Protein AF-A0A225E2F7-F1 (afdb_monomer)

Structure (mmCIF, N/CA/C/O backbone):
data_AF-A0A225E2F7-F1
#
_entry.id   AF-A0A225E2F7-F1
#
loop_
_atom_site.group_PDB
_atom_site.id
_atom_site.type_symbol
_atom_site.label_atom_id
_atom_site.label_alt_id
_atom_site.label_comp_id
_atom_site.label_asym_id
_atom_site.label_entity_id
_atom_site.label_seq_id
_atom_site.pdbx_PDB_ins_code
_atom_site.Cartn_x
_atom_site.Cartn_y
_atom_site.Cartn_z
_atom_site.occupancy
_atom_site.B_iso_or_equiv
_atom_site.auth_seq_id
_atom_site.auth_comp_id
_atom_site.auth_asym_id
_atom_site.auth_atom_id
_atom_site.pdbx_PDB_model_num
ATOM 1 N N . MET A 1 1 ? -9.577 4.297 65.042 1.00 49.50 1 MET A N 1
ATOM 2 C CA . MET A 1 1 ? -9.060 3.194 64.207 1.00 49.50 1 MET A CA 1
ATOM 3 C C . MET A 1 1 ? -9.561 3.429 62.799 1.00 49.50 1 MET A C 1
ATOM 5 O O . MET A 1 1 ? -10.765 3.450 62.594 1.00 49.50 1 MET A O 1
ATOM 9 N N . GLN A 1 2 ? -8.646 3.754 61.889 1.00 43.56 2 GLN A N 1
ATOM 10 C CA . GLN A 1 2 ? -8.927 3.988 60.473 1.00 43.56 2 GLN A CA 1
ATOM 11 C C . GLN A 1 2 ? -9.157 2.641 59.789 1.00 43.56 2 GLN A C 1
ATOM 13 O O . GLN A 1 2 ? -8.328 1.744 59.918 1.00 43.56 2 GLN A O 1
ATOM 18 N N . VAL A 1 3 ? -10.268 2.515 59.069 1.00 54.28 3 VAL A N 1
ATOM 19 C CA . VAL A 1 3 ? -10.508 1.422 58.125 1.00 54.28 3 VAL A CA 1
ATOM 20 C C . VAL A 1 3 ? -10.683 2.086 56.767 1.00 54.28 3 VAL A C 1
ATOM 22 O O . VAL A 1 3 ? -11.631 2.840 56.557 1.00 54.28 3 VAL A O 1
ATOM 25 N N . ALA A 1 4 ? -9.691 1.896 55.902 1.00 50.88 4 ALA A N 1
ATOM 26 C CA . ALA A 1 4 ? -9.681 2.398 54.536 1.00 50.88 4 ALA A CA 1
ATOM 27 C C . ALA A 1 4 ? -10.698 1.627 53.664 1.00 50.88 4 ALA A C 1
ATOM 29 O O . ALA A 1 4 ? -10.903 0.433 53.902 1.00 50.88 4 ALA A O 1
ATOM 30 N N . PRO A 1 5 ? -11.331 2.276 52.669 1.00 63.25 5 PRO A N 1
ATOM 31 C CA . PRO A 1 5 ? -12.242 1.616 51.737 1.00 63.25 5 PRO A CA 1
ATOM 32 C C . PRO A 1 5 ? -11.497 0.761 50.689 1.00 63.25 5 PRO A C 1
ATOM 34 O O . PRO A 1 5 ? -10.324 1.022 50.404 1.00 63.25 5 PRO A O 1
ATOM 37 N N . PRO A 1 6 ? -12.167 -0.260 50.115 1.00 58.59 6 PRO A N 1
ATOM 38 C CA . PRO A 1 6 ? -11.593 -1.147 49.113 1.00 58.59 6 PRO A CA 1
ATOM 39 C C . PRO A 1 6 ? -11.452 -0.437 47.765 1.00 58.59 6 PRO A C 1
ATOM 41 O O . PRO A 1 6 ? -12.252 0.426 47.407 1.00 58.59 6 PRO A O 1
ATOM 44 N N . GLY A 1 7 ? -10.397 -0.811 47.044 1.00 60.38 7 GLY A N 1
ATOM 45 C CA . GLY A 1 7 ? -10.055 -0.255 45.748 1.00 60.38 7 GLY A CA 1
ATOM 46 C C . GLY A 1 7 ? -11.101 -0.550 44.684 1.00 60.38 7 GLY A C 1
ATOM 47 O O . GLY A 1 7 ? -11.550 -1.682 44.531 1.00 60.38 7 GLY A O 1
ATOM 48 N N . GLU A 1 8 ? -11.407 0.473 43.901 1.00 44.62 8 GLU A N 1
ATOM 49 C CA . GLU A 1 8 ? -11.998 0.321 42.586 1.00 44.62 8 GLU A CA 1
ATOM 50 C C . GLU A 1 8 ? -11.585 1.508 41.714 1.00 44.62 8 GLU A C 1
ATOM 52 O O . GLU A 1 8 ? -11.432 2.630 42.195 1.00 44.62 8 GLU A O 1
ATOM 57 N N . LEU A 1 9 ? -11.429 1.210 40.427 1.00 46.38 9 LEU A N 1
ATOM 58 C CA . LEU A 1 9 ? -11.194 2.121 39.313 1.00 46.38 9 LEU A CA 1
ATOM 59 C C . LEU A 1 9 ? -9.789 2.731 39.187 1.00 46.38 9 LEU A C 1
ATOM 61 O O . LEU A 1 9 ? -9.509 3.877 39.529 1.00 46.38 9 LEU A O 1
ATOM 65 N N . LEU A 1 10 ? -8.919 1.953 38.539 1.00 45.94 10 LEU A N 1
ATOM 66 C CA . LEU A 1 10 ? -7.911 2.515 37.648 1.00 45.94 10 LEU A CA 1
ATOM 67 C C . LEU A 1 10 ? -8.646 3.299 36.555 1.00 45.94 10 LEU A C 1
ATOM 69 O O . LEU A 1 10 ? -9.180 2.723 35.609 1.00 45.94 10 LEU A O 1
ATOM 73 N N . ASP A 1 11 ? -8.683 4.615 36.724 1.00 40.84 11 ASP A N 1
ATOM 74 C CA . ASP A 1 11 ? -8.910 5.580 35.661 1.00 40.84 11 ASP A CA 1
ATOM 75 C C . ASP A 1 11 ? -7.793 5.382 34.624 1.00 40.84 11 ASP A C 1
ATOM 77 O O . ASP A 1 11 ? -6.700 5.939 34.720 1.00 40.84 11 ASP A O 1
ATOM 81 N N . THR A 1 12 ? -8.022 4.508 33.642 1.00 47.97 12 THR A N 1
ATOM 82 C CA . THR A 1 12 ? -7.282 4.544 32.381 1.00 47.97 12 THR A CA 1
ATOM 83 C C . THR A 1 12 ? -7.773 5.762 31.612 1.00 47.97 12 THR A C 1
ATOM 85 O O . THR A 1 12 ? -8.481 5.635 30.609 1.00 47.97 12 THR A O 1
ATOM 88 N N . GLY A 1 13 ? -7.409 6.941 32.122 1.00 38.94 13 GLY A N 1
ATOM 89 C CA . GLY A 1 13 ? -7.358 8.198 31.401 1.00 38.94 13 GLY A CA 1
ATOM 90 C C . GLY A 1 13 ? -6.428 8.003 30.217 1.00 38.94 13 GLY A C 1
ATOM 91 O O . GLY A 1 13 ? -5.222 8.220 30.275 1.00 38.94 13 GLY A O 1
ATOM 92 N N . SER A 1 14 ? -7.016 7.461 29.158 1.00 44.81 14 SER A N 1
ATOM 93 C CA . SER A 1 14 ? -6.444 7.336 27.839 1.00 44.81 14 SER A CA 1
ATOM 94 C C . SER A 1 14 ? -6.180 8.771 27.381 1.00 44.81 14 SER A C 1
ATOM 96 O O . SER A 1 14 ? -7.092 9.515 27.023 1.00 44.81 14 SER A O 1
ATOM 98 N N . ASP A 1 15 ? -4.929 9.194 27.530 1.00 42.66 15 ASP A N 1
ATOM 99 C CA . ASP A 1 15 ? -4.433 10.526 27.206 1.00 42.66 15 ASP A CA 1
ATOM 100 C C . ASP A 1 15 ? -4.328 10.659 25.673 1.00 42.66 15 ASP A C 1
ATOM 102 O O . ASP A 1 15 ? -3.256 10.618 25.073 1.00 42.66 15 ASP A O 1
ATOM 106 N N . TRP A 1 16 ? -5.484 10.749 25.003 1.00 51.34 16 TRP A N 1
ATOM 107 C CA . TRP A 1 16 ? -5.585 11.043 23.563 1.00 51.34 16 TRP A CA 1
ATOM 108 C C . TRP A 1 16 ? -5.409 12.545 23.270 1.00 51.34 16 TRP A C 1
ATOM 110 O O . TRP A 1 16 ? -5.514 12.977 22.123 1.00 51.34 16 TRP A O 1
ATOM 120 N N . SER A 1 17 ? -5.112 13.354 24.291 1.00 42.62 17 SER A N 1
ATOM 121 C CA . SER A 1 17 ? -5.051 14.817 24.205 1.00 42.62 17 SER A CA 1
ATOM 122 C C . SER A 1 17 ? -3.725 15.355 23.659 1.00 42.62 17 SER A C 1
ATOM 124 O O . SER A 1 17 ? -3.613 16.551 23.405 1.00 42.62 17 SER A O 1
ATOM 126 N N . ASN A 1 18 ? -2.737 14.499 23.378 1.00 42.44 18 ASN A N 1
ATOM 127 C CA . ASN A 1 18 ? -1.474 14.907 22.748 1.00 42.44 18 ASN A CA 1
ATOM 128 C C . ASN A 1 18 ? -1.511 14.821 21.200 1.00 42.44 18 ASN A C 1
ATOM 130 O O . ASN A 1 18 ? -0.544 14.425 20.536 1.00 42.44 18 ASN A O 1
ATOM 134 N N . ALA A 1 19 ? -2.672 15.121 20.607 1.00 46.84 19 ALA A N 1
ATOM 135 C CA . ALA A 1 19 ? -2.924 15.024 19.167 1.00 46.84 19 ALA A CA 1
ATOM 136 C C . ALA A 1 19 ? -2.548 16.295 18.377 1.00 46.84 19 ALA A C 1
ATOM 138 O O . ALA A 1 19 ? -2.429 16.238 17.155 1.00 46.84 19 ALA A O 1
ATOM 139 N N . THR A 1 20 ? -2.318 17.434 19.037 1.00 46.09 20 THR A N 1
ATOM 140 C CA . THR A 1 20 ? -2.203 18.734 18.348 1.00 46.09 20 THR A CA 1
ATOM 141 C C . THR A 1 20 ? -0.789 19.306 18.188 1.00 46.09 20 THR A C 1
ATOM 143 O O . THR A 1 20 ? -0.650 20.295 17.477 1.00 46.09 20 THR A O 1
ATOM 146 N N . ASP A 1 21 ? 0.269 18.679 18.722 1.00 38.34 21 ASP A N 1
ATOM 147 C CA . ASP A 1 21 ? 1.656 19.197 18.606 1.00 38.34 21 ASP A CA 1
ATOM 148 C C . ASP A 1 21 ? 2.560 18.423 17.613 1.00 38.34 21 ASP A C 1
ATOM 150 O O . ASP A 1 21 ? 3.778 18.553 17.608 1.00 38.34 21 ASP A O 1
ATOM 154 N N . ARG A 1 22 ? 1.997 17.599 16.718 1.00 45.78 22 ARG A N 1
ATOM 155 C CA . ARG A 1 22 ? 2.781 16.748 15.786 1.00 45.78 22 ARG A CA 1
ATOM 156 C C . ARG A 1 22 ? 2.993 17.341 14.378 1.00 45.78 22 ARG A C 1
ATOM 158 O O . ARG A 1 22 ? 3.392 16.650 13.443 1.00 45.78 22 ARG A O 1
ATOM 165 N N . GLY A 1 23 ? 2.786 18.649 14.212 1.00 41.22 23 GLY A N 1
ATOM 166 C CA . GLY A 1 23 ? 2.726 19.366 12.925 1.00 41.22 23 GLY A CA 1
ATOM 167 C C . GLY A 1 23 ? 3.988 19.418 12.041 1.00 41.22 23 GLY A C 1
ATOM 168 O O . GLY A 1 23 ? 3.998 20.192 11.087 1.00 41.22 23 GLY A O 1
ATOM 169 N N . ARG A 1 24 ? 5.058 18.648 12.303 1.00 42.84 24 ARG A N 1
ATOM 170 C CA . ARG A 1 24 ? 6.287 18.666 11.471 1.00 42.84 24 ARG A CA 1
ATOM 171 C C . ARG A 1 24 ? 6.752 17.325 10.894 1.00 42.84 24 ARG A C 1
ATOM 173 O O . ARG A 1 24 ? 7.680 17.341 10.091 1.00 42.84 24 ARG A O 1
ATOM 180 N N . SER A 1 25 ? 6.089 16.202 11.170 1.00 50.47 25 SER A N 1
ATOM 181 C CA . SER A 1 25 ? 6.442 14.922 10.521 1.00 50.47 25 SER A CA 1
ATOM 182 C C . SER A 1 25 ? 5.280 13.939 10.324 1.00 50.47 25 SER A C 1
ATOM 184 O O . SER A 1 25 ? 5.508 12.777 9.998 1.00 50.47 25 SER A O 1
ATOM 186 N N . PHE A 1 26 ? 4.027 14.409 10.390 1.00 56.34 26 PHE A N 1
ATOM 187 C CA . PHE A 1 26 ? 2.834 13.573 10.168 1.00 56.34 26 PHE A CA 1
ATOM 188 C C . PHE A 1 26 ? 2.844 12.768 8.857 1.00 56.34 26 PHE A C 1
ATOM 190 O O . PHE A 1 26 ? 2.263 11.691 8.809 1.00 56.34 26 PHE A O 1
ATOM 197 N N . GLY A 1 27 ? 3.513 13.250 7.804 1.00 70.56 27 GLY A N 1
ATOM 198 C CA . GLY A 1 27 ? 3.500 12.583 6.501 1.00 70.56 27 GLY A CA 1
ATOM 199 C C . GLY A 1 27 ? 4.222 11.231 6.478 1.00 70.56 27 GLY A C 1
ATOM 200 O O . GLY A 1 27 ? 3.659 10.230 6.045 1.00 70.56 27 GLY A O 1
ATOM 201 N N . MET A 1 28 ? 5.477 11.191 6.939 1.00 84.62 28 MET A N 1
ATOM 202 C CA . MET A 1 28 ? 6.278 9.956 6.916 1.00 84.62 28 MET A CA 1
ATOM 203 C C . MET A 1 28 ? 5.976 9.062 8.115 1.00 84.62 28 MET A C 1
ATOM 205 O O . MET A 1 28 ? 5.827 7.854 7.941 1.00 84.62 28 MET A O 1
ATOM 209 N N . ASP A 1 29 ? 5.836 9.652 9.305 1.00 86.69 29 ASP A N 1
ATOM 210 C CA . ASP A 1 29 ? 5.532 8.894 10.519 1.00 86.69 29 ASP A CA 1
ATOM 211 C C . ASP A 1 29 ? 4.114 8.314 10.446 1.00 86.69 29 ASP A C 1
ATOM 213 O O . ASP A 1 29 ? 3.917 7.137 10.735 1.00 86.69 29 ASP A O 1
ATOM 217 N N . GLY A 1 30 ? 3.148 9.086 9.934 1.00 89.88 30 GLY A N 1
ATOM 218 C CA . GLY A 1 30 ? 1.785 8.603 9.714 1.00 89.88 30 GLY A CA 1
ATOM 219 C C . GLY A 1 30 ? 1.699 7.512 8.643 1.00 89.88 30 GLY A C 1
ATOM 220 O O . GLY A 1 30 ? 0.856 6.625 8.744 1.00 89.88 30 GLY A O 1
ATOM 221 N N . LEU A 1 31 ? 2.581 7.518 7.635 1.00 91.56 31 LEU A N 1
ATOM 222 C CA . LEU A 1 31 ? 2.674 6.420 6.665 1.00 91.56 31 LEU A CA 1
ATOM 223 C C . LEU A 1 31 ? 3.279 5.152 7.275 1.00 91.56 31 LEU A C 1
ATOM 225 O O . LEU A 1 31 ? 2.823 4.059 6.947 1.00 91.56 31 LEU A O 1
ATOM 229 N N . LEU A 1 32 ? 4.289 5.275 8.141 1.00 92.25 32 LEU A N 1
ATOM 230 C CA . LEU A 1 32 ? 4.829 4.129 8.879 1.00 92.25 32 LEU A CA 1
ATOM 231 C C . LEU A 1 32 ? 3.774 3.534 9.811 1.00 92.25 32 LEU A C 1
ATOM 233 O O . LEU A 1 32 ? 3.587 2.321 9.806 1.00 92.25 32 LEU A O 1
ATOM 237 N N . GLU A 1 33 ? 3.062 4.384 10.550 1.00 91.62 33 GLU A N 1
ATOM 238 C CA . GLU A 1 33 ? 1.951 3.985 11.415 1.00 91.62 33 GLU A CA 1
ATOM 239 C C . GLU A 1 33 ? 0.838 3.305 10.609 1.00 91.62 33 GLU A C 1
ATOM 241 O O . GLU A 1 33 ? 0.414 2.205 10.950 1.00 91.62 33 GLU A O 1
ATOM 246 N N . PHE A 1 34 ? 0.433 3.889 9.478 1.00 92.31 34 PHE A N 1
ATOM 247 C CA . PHE A 1 34 ? -0.533 3.278 8.566 1.00 92.31 34 PHE A CA 1
ATOM 248 C C . PHE A 1 34 ? -0.084 1.886 8.098 1.00 92.31 34 PHE A C 1
ATOM 250 O O . PHE A 1 34 ? -0.842 0.924 8.212 1.00 92.31 34 PHE A O 1
ATOM 257 N N . LEU A 1 35 ? 1.152 1.754 7.600 1.00 93.62 35 LEU A N 1
ATOM 258 C CA . LEU A 1 35 ? 1.705 0.467 7.160 1.00 93.62 35 LEU A CA 1
ATOM 259 C C . LEU A 1 35 ? 1.763 -0.554 8.303 1.00 93.62 35 LEU A C 1
ATOM 261 O O . LEU A 1 35 ? 1.588 -1.749 8.062 1.00 93.62 35 LEU A O 1
ATOM 265 N N . GLU A 1 36 ? 2.016 -0.109 9.528 1.00 92.69 36 GLU A N 1
ATOM 266 C CA . GLU A 1 36 ? 2.023 -0.972 10.702 1.00 92.69 36 GLU A CA 1
ATOM 267 C C . GLU A 1 36 ? 0.612 -1.466 11.045 1.00 92.69 36 GLU A C 1
ATOM 269 O O . GLU A 1 36 ? 0.423 -2.667 11.230 1.00 92.69 36 GLU A O 1
ATOM 274 N N . VAL A 1 37 ? -0.392 -0.586 11.029 1.00 92.81 37 VAL A N 1
ATOM 275 C CA . VAL A 1 37 ? -1.800 -0.952 11.255 1.00 92.81 37 VAL A CA 1
ATOM 276 C C . VAL A 1 37 ? -2.274 -1.965 10.211 1.00 92.81 37 VAL A C 1
ATOM 278 O O . VAL A 1 37 ? -2.807 -3.016 10.567 1.00 92.81 37 VAL A O 1
ATOM 281 N N . VAL A 1 38 ? -2.026 -1.718 8.918 1.00 92.56 38 VAL A N 1
ATOM 282 C CA . VAL A 1 38 ? -2.409 -2.667 7.853 1.00 92.56 38 VAL A CA 1
ATOM 283 C C . VAL A 1 38 ? -1.770 -4.043 8.087 1.00 92.56 38 VAL A C 1
ATOM 285 O O . VAL A 1 38 ? -2.422 -5.072 7.895 1.00 92.56 38 VAL A O 1
ATOM 288 N N . ARG A 1 39 ? -0.511 -4.073 8.545 1.00 92.12 39 ARG A N 1
ATOM 289 C CA . ARG A 1 39 ? 0.202 -5.311 8.878 1.00 92.12 39 ARG A CA 1
ATOM 290 C C . ARG A 1 39 ? -0.403 -6.022 10.087 1.00 92.12 39 ARG A C 1
ATOM 292 O O . ARG A 1 39 ? -0.661 -7.217 10.000 1.00 92.12 39 ARG A O 1
ATOM 299 N N . GLN A 1 40 ? -0.644 -5.311 11.186 1.00 92.25 40 GLN A N 1
ATOM 300 C CA . GLN A 1 40 ? -1.177 -5.881 12.431 1.00 92.25 40 GLN A CA 1
ATOM 301 C C . GLN A 1 40 ? -2.569 -6.490 12.250 1.00 92.25 40 GLN A C 1
ATOM 303 O O . GLN A 1 40 ? -2.878 -7.515 12.851 1.00 92.25 40 GLN A O 1
ATOM 308 N N . HIS A 1 41 ? -3.382 -5.906 11.371 1.00 90.31 41 HIS A N 1
ATOM 309 C CA . HIS A 1 41 ? -4.696 -6.437 11.018 1.00 90.31 41 HIS A CA 1
ATOM 310 C C . HIS A 1 41 ? -4.652 -7.546 9.950 1.00 90.31 41 HIS A C 1
ATOM 312 O O . HIS A 1 41 ? -5.704 -8.007 9.509 1.00 90.31 41 HIS A O 1
ATOM 318 N N . GLY A 1 42 ? -3.462 -7.975 9.507 1.00 90.38 42 GLY A N 1
ATOM 319 C CA . GLY A 1 42 ? -3.301 -9.034 8.506 1.00 90.38 42 GLY A CA 1
ATOM 320 C C . GLY A 1 42 ? -3.814 -8.659 7.113 1.00 90.38 42 GLY A C 1
ATOM 321 O O . GLY A 1 42 ? -4.023 -9.534 6.278 1.00 90.38 42 GLY A O 1
ATOM 322 N N . LEU A 1 43 ? -4.016 -7.367 6.840 1.00 91.00 43 LEU A N 1
ATOM 323 C CA . LEU A 1 43 ? -4.622 -6.879 5.597 1.00 91.00 43 LEU A CA 1
ATOM 324 C C . LEU A 1 43 ? -3.635 -6.826 4.425 1.00 91.00 43 LEU A C 1
ATOM 326 O O . LEU A 1 43 ? -4.042 -6.584 3.292 1.00 91.00 43 LEU A O 1
ATOM 330 N N . VAL A 1 44 ? -2.342 -7.026 4.686 1.00 89.94 44 VAL A N 1
ATOM 331 C CA . VAL A 1 44 ? -1.294 -7.025 3.655 1.00 89.94 44 VAL A CA 1
ATOM 332 C C . VAL A 1 44 ? -1.369 -8.287 2.794 1.00 89.94 44 VAL A C 1
ATOM 334 O O . VAL A 1 44 ? -1.228 -8.197 1.574 1.00 89.94 44 VAL A O 1
ATOM 337 N N . ALA A 1 45 ? -1.616 -9.442 3.418 1.00 87.88 45 ALA A N 1
ATOM 338 C CA . ALA A 1 45 ? -1.683 -10.721 2.725 1.00 87.88 45 ALA A CA 1
ATOM 339 C C . ALA A 1 45 ? -2.860 -10.740 1.733 1.00 87.88 45 ALA A C 1
ATOM 341 O O . ALA A 1 45 ? -3.988 -10.347 2.050 1.00 87.88 45 ALA A O 1
ATOM 342 N N . GLY A 1 46 ? -2.583 -11.152 0.499 1.00 87.19 46 GLY A N 1
ATOM 343 C CA . GLY A 1 46 ? -3.528 -11.157 -0.617 1.00 87.19 46 GLY A CA 1
ATOM 344 C C . GLY A 1 46 ? -3.853 -9.776 -1.204 1.00 87.19 46 GLY A C 1
ATOM 345 O O . GLY A 1 46 ? -4.625 -9.698 -2.165 1.00 87.19 46 GLY A O 1
ATOM 346 N N . HIS A 1 47 ? -3.280 -8.692 -0.665 1.00 92.38 47 HIS A N 1
ATOM 347 C CA . HIS A 1 47 ? -3.541 -7.314 -1.099 1.00 92.38 47 HIS A CA 1
ATOM 348 C C . HIS A 1 47 ? -2.264 -6.492 -1.300 1.00 92.38 47 HIS A C 1
ATOM 350 O O . HIS A 1 47 ? -2.347 -5.267 -1.413 1.00 92.38 47 HIS A O 1
ATOM 356 N N . LEU A 1 48 ? -1.085 -7.121 -1.378 1.00 91.94 48 LEU A N 1
ATOM 357 C CA . LEU A 1 48 ? 0.181 -6.389 -1.445 1.00 91.94 48 LEU A CA 1
ATOM 358 C C . LEU A 1 48 ? 0.244 -5.414 -2.636 1.00 91.94 48 LEU A C 1
ATOM 360 O O . LEU A 1 48 ? 0.686 -4.274 -2.481 1.00 91.94 48 LEU A O 1
ATOM 364 N N . ARG A 1 49 ? -0.257 -5.814 -3.816 1.00 93.19 49 ARG A N 1
ATOM 365 C CA . ARG A 1 49 ? -0.294 -4.932 -5.002 1.00 93.19 49 ARG A CA 1
ATOM 366 C C . ARG A 1 49 ? -1.241 -3.756 -4.780 1.00 93.19 49 ARG A C 1
ATOM 368 O O . ARG A 1 49 ? -0.903 -2.621 -5.114 1.00 93.19 49 ARG A O 1
ATOM 375 N N . GLY A 1 50 ? -2.401 -4.022 -4.180 1.00 92.25 50 GLY A N 1
ATOM 376 C CA . GLY A 1 50 ? -3.367 -2.996 -3.791 1.00 92.25 50 GLY A CA 1
ATOM 377 C C . GLY A 1 50 ? -2.801 -2.000 -2.782 1.00 92.25 50 GLY A C 1
ATOM 378 O O . GLY A 1 50 ? -2.978 -0.795 -2.946 1.00 92.25 50 GLY A O 1
ATOM 379 N N . LEU A 1 51 ? -2.049 -2.475 -1.788 1.00 94.19 51 LEU A N 1
ATOM 380 C CA . LEU A 1 51 ? -1.371 -1.618 -0.817 1.00 94.19 51 LEU A CA 1
ATOM 381 C C . LEU A 1 51 ? -0.377 -0.677 -1.505 1.00 94.19 51 LEU A C 1
ATOM 383 O O . LEU A 1 51 ? -0.381 0.525 -1.238 1.00 94.19 51 LEU A O 1
ATOM 387 N N . PHE A 1 52 ? 0.437 -1.197 -2.428 1.00 94.31 52 PHE A N 1
ATOM 388 C CA . PHE A 1 52 ? 1.367 -0.367 -3.194 1.00 94.31 52 PHE A CA 1
ATOM 389 C C . PHE A 1 52 ? 0.629 0.673 -4.039 1.00 94.31 52 PHE A C 1
ATOM 391 O O . PHE A 1 52 ? 1.002 1.844 -4.008 1.00 94.31 52 PHE A O 1
ATOM 398 N N . HIS A 1 53 ? -0.453 0.284 -4.718 1.00 93.31 53 HIS A N 1
ATOM 399 C CA . HIS A 1 53 ? -1.290 1.213 -5.480 1.00 93.31 53 HIS A CA 1
ATOM 400 C C . HIS A 1 53 ? -1.838 2.355 -4.610 1.00 93.31 53 HIS A C 1
ATOM 402 O O . HIS A 1 53 ? -1.755 3.523 -4.996 1.00 93.31 53 HIS A O 1
ATOM 408 N N . ILE A 1 54 ? -2.357 2.031 -3.419 1.00 93.38 54 ILE A N 1
ATOM 409 C CA . ILE A 1 54 ? -2.891 3.021 -2.476 1.00 93.38 54 ILE A CA 1
ATOM 410 C C . ILE A 1 54 ? -1.796 3.988 -2.035 1.00 93.38 54 ILE A C 1
ATOM 412 O O . ILE A 1 54 ? -1.944 5.198 -2.178 1.00 93.38 54 ILE A O 1
ATOM 416 N N . VAL A 1 55 ? -0.682 3.466 -1.525 1.00 93.81 55 VAL A N 1
ATOM 417 C CA . VAL A 1 55 ? 0.358 4.305 -0.921 1.00 93.81 55 VAL A CA 1
ATOM 418 C C . VAL A 1 55 ? 1.074 5.168 -1.964 1.00 93.81 55 VAL A C 1
ATOM 420 O O . VAL A 1 55 ? 1.466 6.295 -1.666 1.00 93.81 55 VAL A O 1
ATOM 423 N N . ILE A 1 56 ? 1.227 4.677 -3.195 1.00 92.00 56 ILE A N 1
ATOM 424 C CA . ILE A 1 56 ? 1.890 5.425 -4.268 1.00 92.00 56 ILE A CA 1
ATOM 425 C C . ILE A 1 56 ? 0.979 6.515 -4.837 1.00 92.00 56 ILE A C 1
ATOM 427 O O . ILE A 1 56 ? 1.425 7.644 -5.032 1.00 92.00 56 ILE A O 1
ATOM 431 N N . GLY A 1 57 ? -0.275 6.173 -5.139 1.00 88.69 57 GLY A N 1
ATOM 432 C CA . GLY A 1 57 ? -1.120 6.988 -6.013 1.00 88.69 57 GLY A CA 1
ATOM 433 C C . GLY A 1 57 ? -2.353 7.599 -5.360 1.00 88.69 57 GLY A C 1
ATOM 434 O O . GLY A 1 57 ? -3.056 8.359 -6.026 1.00 88.69 57 GLY A O 1
ATOM 435 N N . ARG A 1 58 ? -2.669 7.265 -4.102 1.00 89.00 58 ARG A N 1
ATOM 436 C CA . ARG A 1 58 ? -3.905 7.715 -3.449 1.00 89.00 58 ARG A CA 1
ATOM 437 C C . ARG A 1 58 ? -3.629 8.626 -2.270 1.00 89.00 58 ARG A C 1
ATOM 439 O O . ARG A 1 58 ? -2.621 8.516 -1.572 1.00 89.00 58 ARG A O 1
ATOM 446 N N . ARG A 1 59 ? -4.600 9.500 -2.015 1.00 91.31 59 ARG A N 1
ATOM 447 C CA . ARG A 1 59 ? -4.655 10.258 -0.777 1.00 91.31 59 ARG A CA 1
ATOM 448 C C . ARG A 1 59 ? -5.199 9.364 0.330 1.00 91.31 59 ARG A C 1
ATOM 450 O O . ARG A 1 59 ? -6.256 8.757 0.172 1.00 91.31 59 ARG A O 1
ATOM 457 N N . ILE A 1 60 ? -4.469 9.310 1.435 1.00 91.94 60 ILE A N 1
ATOM 458 C CA . ILE A 1 60 ? -4.812 8.564 2.641 1.00 91.94 60 ILE A CA 1
ATOM 459 C C . ILE A 1 60 ? -5.128 9.584 3.728 1.00 91.94 60 ILE A C 1
ATOM 461 O O . ILE A 1 60 ? -4.314 10.460 4.038 1.00 91.94 60 ILE A O 1
ATOM 465 N N . VAL A 1 61 ? -6.318 9.460 4.293 1.00 91.88 61 VAL A N 1
ATOM 466 C CA . VAL A 1 61 ? -6.794 10.237 5.430 1.00 91.88 61 VAL A CA 1
ATOM 467 C C . VAL A 1 61 ? -6.943 9.271 6.598 1.00 91.88 61 VAL A C 1
ATOM 469 O O . VAL A 1 61 ? -7.566 8.222 6.451 1.00 91.88 61 VAL A O 1
ATOM 472 N N . GLY A 1 62 ? -6.298 9.579 7.716 1.00 88.75 62 GLY A N 1
ATOM 473 C CA . GLY A 1 62 ? -6.368 8.798 8.942 1.00 88.75 62 GLY A CA 1
ATOM 474 C C . GLY A 1 62 ? -7.575 9.148 9.810 1.00 88.75 62 GLY A C 1
ATOM 475 O O . GLY A 1 62 ? -8.392 9.994 9.431 1.00 88.75 62 GLY A O 1
ATOM 476 N N . PRO A 1 63 ? -7.658 8.536 11.002 1.00 86.25 63 PRO A N 1
ATOM 477 C CA . PRO A 1 63 ? -8.680 8.853 11.990 1.00 86.25 63 PRO A CA 1
ATOM 478 C C . PRO A 1 63 ? -8.678 10.348 12.337 1.00 86.25 63 PRO A C 1
ATOM 480 O O . PRO A 1 63 ? -7.620 10.960 12.483 1.00 86.25 63 PRO A O 1
ATOM 483 N N . GLY A 1 64 ? -9.865 10.945 12.465 1.00 83.69 64 GLY A N 1
ATOM 484 C CA . GLY A 1 64 ? -10.007 12.380 12.746 1.00 83.69 64 GLY A CA 1
ATOM 485 C C . GLY A 1 64 ? -9.775 13.292 11.536 1.00 83.69 64 GLY A C 1
ATOM 486 O O . GLY A 1 64 ? -9.385 14.442 11.712 1.00 83.69 64 GLY A O 1
ATOM 487 N N . ASP A 1 65 ? -9.980 12.778 10.318 1.00 83.00 65 ASP A N 1
ATOM 488 C CA . ASP A 1 65 ? -9.851 13.511 9.047 1.00 83.00 65 ASP A CA 1
ATOM 489 C C . ASP A 1 65 ? -8.452 14.105 8.779 1.00 83.00 65 ASP A C 1
ATOM 491 O O . ASP A 1 65 ? -8.268 15.009 7.956 1.00 83.00 65 ASP A O 1
ATOM 495 N N . VAL A 1 66 ? -7.424 13.554 9.431 1.00 87.62 66 VAL A N 1
ATOM 496 C CA . VAL A 1 66 ? -6.036 13.995 9.267 1.00 87.62 66 VAL A CA 1
ATOM 497 C C . VAL A 1 66 ? -5.452 13.419 7.982 1.00 87.62 66 VAL A C 1
ATOM 499 O O . VAL A 1 66 ? -5.394 12.207 7.787 1.00 87.62 66 VAL A O 1
ATOM 502 N N . VAL A 1 67 ? -4.965 14.280 7.090 1.00 89.31 67 VAL A N 1
ATOM 503 C CA . VAL A 1 67 ? -4.298 13.831 5.861 1.00 89.31 67 VAL A CA 1
ATOM 504 C C . VAL A 1 67 ? -2.931 13.252 6.202 1.00 89.31 67 VAL A C 1
ATOM 506 O O . VAL A 1 67 ? -2.036 13.981 6.622 1.00 89.31 67 VAL A O 1
ATOM 509 N N . ILE A 1 68 ? -2.763 11.955 5.963 1.00 90.38 68 ILE A N 1
ATOM 510 C CA . ILE A 1 68 ? -1.496 11.250 6.166 1.00 90.38 68 ILE A CA 1
ATOM 511 C C . ILE A 1 68 ? -0.609 11.408 4.933 1.00 90.38 68 ILE A C 1
ATOM 513 O O . ILE A 1 68 ? 0.567 11.739 5.032 1.00 90.38 68 ILE A O 1
ATOM 517 N N . SER A 1 69 ? -1.164 11.176 3.744 1.00 91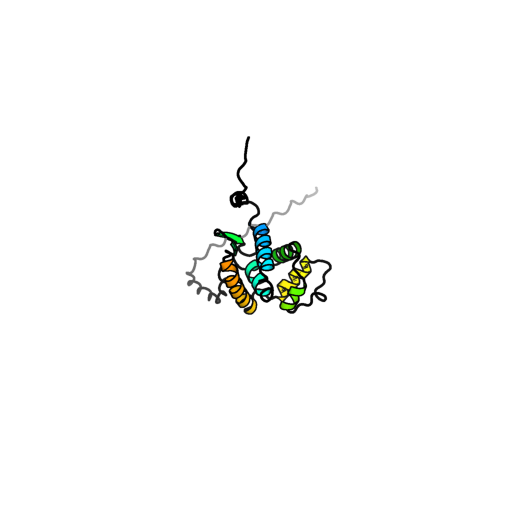.25 69 SER A N 1
ATOM 518 C CA . SER A 1 69 ? -0.397 11.185 2.498 1.00 91.25 69 SER A CA 1
ATOM 519 C C . SER A 1 69 ? -1.277 11.572 1.319 1.00 91.25 69 SER A C 1
ATOM 521 O O . SER A 1 69 ? -2.470 11.287 1.323 1.00 91.25 69 SER A O 1
ATOM 523 N N . ASN A 1 70 ? -0.684 12.185 0.295 1.00 89.12 70 ASN A N 1
ATOM 524 C CA . ASN A 1 70 ? -1.308 12.420 -1.014 1.00 89.12 70 ASN A CA 1
ATOM 525 C C . ASN A 1 70 ? -0.754 11.469 -2.093 1.00 89.12 70 ASN A C 1
ATOM 527 O O . ASN A 1 70 ? -0.897 11.738 -3.283 1.00 89.12 70 ASN A O 1
ATOM 531 N N . GLY A 1 71 ? -0.088 10.393 -1.673 1.00 89.88 71 GLY A N 1
ATOM 532 C CA . GLY A 1 71 ? 0.710 9.527 -2.529 1.00 89.88 71 GLY A CA 1
ATOM 533 C C . GLY A 1 71 ? 2.202 9.822 -2.384 1.00 89.88 71 GLY A C 1
ATOM 534 O O . GLY A 1 71 ? 2.619 10.953 -2.117 1.00 89.88 71 GLY A O 1
ATOM 535 N N . ILE A 1 72 ? 3.023 8.785 -2.535 1.00 91.94 72 ILE A N 1
ATOM 536 C CA . ILE A 1 72 ? 4.483 8.879 -2.465 1.00 91.94 72 ILE A CA 1
ATOM 537 C C . ILE A 1 72 ? 5.150 8.196 -3.653 1.00 91.94 72 ILE A C 1
ATOM 539 O O . ILE A 1 72 ? 4.599 7.321 -4.312 1.00 91.94 72 ILE A O 1
ATOM 543 N N . THR A 1 73 ? 6.398 8.565 -3.921 1.00 91.44 73 THR A N 1
ATOM 544 C CA . THR A 1 73 ? 7.166 7.893 -4.972 1.00 91.44 73 THR A CA 1
ATOM 545 C C . THR A 1 73 ? 7.549 6.470 -4.565 1.00 91.44 73 THR A C 1
ATOM 547 O O . THR A 1 73 ? 7.725 6.160 -3.384 1.00 91.44 73 THR A O 1
ATOM 550 N N . TRP A 1 74 ? 7.794 5.613 -5.558 1.00 92.00 74 TRP A N 1
ATOM 551 C CA . TRP A 1 74 ? 8.213 4.221 -5.348 1.00 92.00 74 TRP A CA 1
ATOM 552 C C . TRP A 1 74 ? 9.489 4.117 -4.501 1.00 92.00 74 TRP A C 1
ATOM 554 O O . TRP A 1 74 ? 9.642 3.209 -3.687 1.00 92.00 74 TRP A O 1
ATOM 564 N N . ARG A 1 75 ? 10.405 5.083 -4.658 1.00 90.31 75 ARG A N 1
ATOM 565 C CA . ARG A 1 75 ? 11.649 5.159 -3.881 1.00 90.31 75 ARG A CA 1
ATOM 566 C C . ARG A 1 75 ? 11.397 5.391 -2.397 1.00 90.31 75 ARG A C 1
ATOM 568 O O . ARG A 1 75 ? 12.082 4.790 -1.573 1.00 90.31 75 ARG A O 1
ATOM 575 N N . VAL A 1 76 ? 10.446 6.263 -2.067 1.00 91.69 76 VAL A N 1
ATOM 576 C CA . VAL A 1 76 ? 10.067 6.523 -0.674 1.00 91.69 76 VAL A CA 1
ATOM 577 C C . VAL A 1 76 ? 9.412 5.277 -0.090 1.00 91.69 76 VAL A C 1
ATOM 579 O O . VAL A 1 76 ? 9.824 4.839 0.979 1.00 91.69 76 VAL A O 1
ATOM 582 N N . LEU A 1 77 ? 8.492 4.643 -0.823 1.00 93.75 77 LEU A N 1
ATOM 583 C CA . LEU A 1 77 ? 7.818 3.430 -0.358 1.00 93.75 77 LEU A CA 1
ATOM 584 C C . LEU A 1 77 ? 8.819 2.307 -0.057 1.00 93.75 77 LEU A C 1
ATOM 586 O O . LEU A 1 77 ? 8.762 1.703 1.010 1.00 93.75 77 LEU A O 1
ATOM 590 N N . ALA A 1 78 ? 9.798 2.081 -0.936 1.00 92.25 78 ALA A N 1
ATOM 591 C CA . ALA A 1 78 ? 10.851 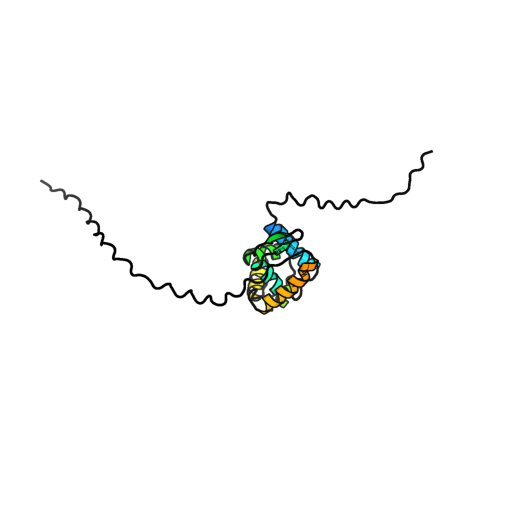1.093 -0.702 1.00 92.25 78 ALA A CA 1
ATOM 592 C C . ALA A 1 78 ? 11.682 1.384 0.566 1.00 92.25 78 ALA A C 1
ATOM 594 O O . ALA A 1 78 ? 12.072 0.458 1.281 1.00 92.25 78 ALA A O 1
ATOM 595 N N . SER A 1 79 ? 11.944 2.662 0.867 1.00 91.94 79 SER A N 1
ATOM 596 C CA . SER A 1 79 ? 12.617 3.068 2.109 1.00 91.94 79 SER A CA 1
ATOM 597 C C . SER A 1 79 ? 11.756 2.785 3.339 1.00 91.94 79 SER A C 1
ATOM 599 O O . SER A 1 79 ? 12.276 2.256 4.321 1.00 91.94 79 SER A O 1
ATOM 601 N N . LEU A 1 80 ? 10.453 3.073 3.275 1.00 92.50 80 LEU A N 1
ATOM 602 C CA . LEU A 1 80 ? 9.516 2.802 4.367 1.00 92.50 80 LEU A CA 1
ATOM 603 C C . LEU A 1 80 ? 9.393 1.296 4.634 1.00 92.50 80 LEU A C 1
ATOM 605 O O . LEU A 1 80 ? 9.556 0.873 5.771 1.00 92.50 80 LEU A O 1
ATOM 609 N N . LEU A 1 81 ? 9.236 0.472 3.593 1.00 91.81 81 LEU A N 1
ATOM 610 C CA . LEU A 1 81 ? 9.168 -0.996 3.708 1.00 91.81 81 LEU A CA 1
ATOM 611 C C . LEU A 1 81 ? 10.462 -1.616 4.263 1.00 91.81 81 LEU A C 1
ATOM 613 O O . LEU A 1 81 ? 10.444 -2.634 4.963 1.00 91.81 81 LEU A O 1
ATOM 617 N N . LYS A 1 82 ? 11.614 -1.001 3.968 1.00 90.69 82 LYS A N 1
ATOM 618 C CA . LYS A 1 82 ? 12.892 -1.363 4.594 1.00 90.69 82 LYS A CA 1
ATOM 619 C C . LYS A 1 82 ? 12.893 -1.025 6.087 1.00 90.69 82 LYS A C 1
ATOM 621 O O . LYS A 1 82 ? 13.361 -1.851 6.871 1.00 90.69 82 LYS A O 1
ATOM 626 N N . GLN A 1 83 ? 12.407 0.157 6.466 1.00 90.56 83 GLN A N 1
ATOM 627 C CA . GLN A 1 83 ? 12.367 0.622 7.858 1.00 90.56 83 GLN A CA 1
ATOM 628 C C . GLN A 1 83 ? 11.399 -0.204 8.714 1.00 90.56 83 GLN A C 1
ATOM 630 O O . GLN A 1 83 ? 11.796 -0.676 9.776 1.00 90.56 83 GLN A O 1
ATOM 635 N N . SER A 1 84 ? 10.192 -0.477 8.215 1.00 88.06 84 SER A N 1
ATOM 636 C CA . SER A 1 84 ? 9.177 -1.308 8.885 1.00 88.06 84 SER A CA 1
ATOM 637 C C . SER A 1 84 ? 9.492 -2.811 8.861 1.00 88.06 84 SER A C 1
ATOM 639 O O . SER A 1 84 ? 8.753 -3.620 9.421 1.00 88.06 84 SER A O 1
ATOM 641 N N . ARG A 1 85 ? 10.614 -3.198 8.233 1.00 86.62 85 ARG A N 1
ATOM 642 C CA . ARG A 1 85 ? 11.122 -4.575 8.140 1.00 86.62 85 ARG A CA 1
ATOM 643 C C . ARG A 1 85 ? 10.072 -5.579 7.660 1.00 86.62 85 ARG A C 1
ATOM 645 O O . ARG A 1 85 ? 10.048 -6.700 8.162 1.00 86.62 85 ARG A O 1
ATOM 652 N N . TYR A 1 86 ? 9.277 -5.211 6.657 1.00 85.69 86 TYR A N 1
ATOM 653 C CA . TYR A 1 86 ? 8.279 -6.109 6.069 1.00 85.69 86 TYR A CA 1
ATOM 654 C C . TYR A 1 86 ? 8.873 -7.472 5.683 1.00 85.69 86 TYR A C 1
ATOM 656 O O . TYR A 1 86 ? 10.056 -7.576 5.310 1.00 85.69 86 TYR A O 1
ATOM 664 N N . GLU A 1 87 ? 8.038 -8.503 5.797 1.00 87.19 87 GLU A N 1
ATOM 665 C CA . GLU A 1 87 ? 8.375 -9.881 5.460 1.00 87.19 87 GLU A CA 1
ATOM 666 C C . GLU A 1 87 ? 8.648 -9.998 3.965 1.00 87.19 87 GLU A C 1
ATOM 668 O O . GLU A 1 87 ? 7.906 -9.476 3.133 1.00 87.19 87 GLU A O 1
ATOM 673 N N . LYS A 1 88 ? 9.758 -10.653 3.617 1.00 85.50 88 LYS A N 1
ATOM 674 C CA . LYS A 1 88 ? 10.154 -10.810 2.215 1.00 85.50 88 LYS A CA 1
ATOM 675 C C . LYS A 1 88 ? 9.243 -11.780 1.478 1.00 85.50 88 LYS A C 1
ATOM 677 O O . LYS A 1 88 ? 9.062 -11.613 0.286 1.00 85.50 88 LYS A O 1
ATOM 682 N N . GLU A 1 89 ? 8.663 -12.746 2.181 1.00 86.31 89 GLU A N 1
ATOM 683 C CA . GLU A 1 89 ? 7.806 -13.792 1.614 1.00 86.31 89 GLU A CA 1
ATOM 684 C C . GLU A 1 89 ? 6.560 -13.222 0.927 1.00 86.31 89 GLU A C 1
ATOM 686 O O . GLU A 1 89 ? 6.078 -13.788 -0.048 1.00 86.31 89 GLU A O 1
ATOM 691 N N . LEU A 1 90 ? 6.116 -12.028 1.336 1.00 85.69 90 LEU A N 1
ATOM 692 C CA . LEU A 1 90 ? 5.012 -11.310 0.699 1.00 85.69 90 LEU A CA 1
ATOM 693 C C . LEU A 1 90 ? 5.262 -11.040 -0.795 1.00 85.69 90 LEU A C 1
ATOM 695 O O . LEU A 1 90 ? 4.311 -10.921 -1.566 1.00 85.69 90 LEU A O 1
ATOM 699 N N . VAL A 1 91 ? 6.523 -10.976 -1.247 1.00 87.38 91 VAL A N 1
ATOM 700 C CA . VAL A 1 91 ? 6.820 -10.761 -2.673 1.00 87.38 91 VAL A CA 1
ATOM 701 C C . VAL A 1 91 ? 6.439 -11.956 -3.557 1.00 87.38 91 VAL A C 1
ATOM 703 O O . VAL A 1 91 ? 6.242 -11.773 -4.760 1.00 87.38 91 VAL A O 1
ATOM 706 N N . ALA A 1 92 ? 6.225 -13.141 -2.976 1.00 86.38 92 ALA A N 1
ATOM 707 C CA . ALA A 1 92 ? 5.701 -14.296 -3.702 1.00 86.38 92 ALA A CA 1
ATOM 708 C C . ALA A 1 92 ? 4.315 -14.006 -4.309 1.00 86.38 92 ALA A C 1
ATOM 710 O O . ALA A 1 92 ? 4.015 -14.448 -5.418 1.00 86.38 92 ALA A O 1
ATOM 711 N N . GLU A 1 93 ? 3.497 -13.168 -3.659 1.00 84.69 93 GLU A N 1
ATOM 712 C CA . GLU A 1 93 ? 2.183 -12.749 -4.177 1.00 84.69 93 GLU A CA 1
ATOM 713 C C . GLU A 1 93 ? 2.285 -11.922 -5.466 1.0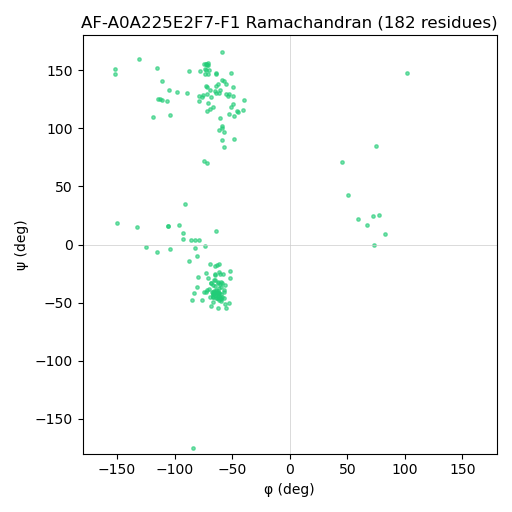0 84.69 93 GLU A C 1
ATOM 715 O O . GLU A 1 93 ? 1.368 -11.871 -6.297 1.00 84.69 93 GLU A O 1
ATOM 720 N N . VAL A 1 94 ? 3.415 -11.244 -5.655 1.00 83.38 94 VAL A N 1
ATOM 721 C CA . VAL A 1 94 ? 3.686 -10.466 -6.867 1.00 83.38 94 VAL A CA 1
ATOM 722 C C . VAL A 1 94 ? 4.438 -11.273 -7.920 1.00 83.38 94 VAL A C 1
ATOM 724 O O . VAL A 1 94 ? 4.838 -10.714 -8.937 1.00 83.38 94 VAL A O 1
ATOM 727 N N . GLY A 1 95 ? 4.560 -12.589 -7.712 1.00 80.19 95 GLY A N 1
ATOM 728 C CA . GLY A 1 95 ? 5.243 -13.504 -8.620 1.00 80.19 95 GLY A CA 1
ATOM 729 C C . GLY A 1 95 ? 6.758 -13.337 -8.600 1.00 80.19 95 GLY A C 1
ATOM 730 O O . GLY A 1 95 ? 7.404 -13.621 -9.603 1.00 80.19 95 GLY A O 1
ATOM 731 N N . ALA A 1 96 ? 7.312 -12.829 -7.498 1.00 81.06 96 ALA A N 1
ATOM 732 C CA . ALA A 1 96 ? 8.745 -12.688 -7.332 1.00 81.06 96 ALA A CA 1
ATOM 733 C C . ALA A 1 96 ? 9.253 -13.667 -6.273 1.00 81.06 96 ALA A C 1
ATOM 735 O O . ALA A 1 96 ? 8.609 -13.867 -5.245 1.00 81.06 96 ALA A O 1
ATOM 736 N N . ASP A 1 97 ? 10.418 -14.252 -6.515 1.00 77.25 97 ASP A N 1
ATOM 737 C CA . ASP A 1 97 ? 11.083 -15.105 -5.540 1.00 77.25 97 ASP A CA 1
ATOM 738 C C . ASP A 1 97 ? 11.987 -14.242 -4.642 1.00 77.25 97 ASP A C 1
ATOM 740 O O . ASP A 1 97 ? 12.747 -13.392 -5.118 1.00 77.25 97 ASP A O 1
ATOM 744 N N . ALA A 1 98 ? 11.870 -14.421 -3.324 1.00 78.50 98 ALA A N 1
ATOM 745 C CA . ALA A 1 98 ? 12.644 -13.671 -2.344 1.00 78.50 98 ALA A CA 1
ATOM 746 C C . ALA A 1 98 ? 14.155 -13.963 -2.429 1.00 78.50 98 ALA A C 1
ATOM 748 O O . ALA A 1 98 ? 14.956 -13.062 -2.138 1.00 78.50 98 ALA A O 1
ATOM 749 N N . ASP A 1 99 ? 14.526 -15.180 -2.832 1.00 75.50 99 ASP A N 1
ATOM 750 C CA . ASP A 1 99 ? 15.908 -15.620 -3.017 1.00 75.50 99 ASP A CA 1
ATOM 751 C C . ASP A 1 99 ? 16.473 -15.152 -4.365 1.00 75.50 99 ASP A C 1
ATOM 753 O O . ASP A 1 99 ? 17.621 -14.706 -4.419 1.00 75.50 99 ASP A O 1
ATOM 757 N N . GLU A 1 100 ? 15.670 -15.131 -5.435 1.00 74.12 100 GLU A N 1
ATOM 758 C CA . GLU A 1 100 ? 16.102 -14.570 -6.729 1.00 74.12 100 GLU A CA 1
ATOM 759 C C . GLU A 1 100 ? 16.252 -13.051 -6.681 1.00 74.12 100 GLU A C 1
ATOM 761 O O . GLU A 1 100 ? 17.176 -12.478 -7.265 1.00 74.12 100 GLU A O 1
ATOM 766 N N . LEU A 1 101 ? 15.347 -12.378 -5.964 1.00 68.88 101 LEU A N 1
ATOM 767 C CA . LEU A 1 101 ? 15.415 -10.936 -5.798 1.00 68.88 101 LEU A CA 1
ATOM 768 C C . LEU A 1 101 ? 16.657 -10.521 -5.017 1.00 68.88 101 LEU A C 1
ATOM 770 O O . LEU A 1 101 ? 17.058 -9.379 -5.206 1.00 68.88 101 LEU A O 1
ATOM 774 N N . ALA A 1 102 ? 17.223 -11.390 -4.162 1.00 61.56 102 ALA A N 1
ATOM 775 C CA . ALA A 1 102 ? 18.115 -11.086 -3.041 1.00 61.56 102 ALA A CA 1
ATOM 776 C C . ALA A 1 102 ? 19.289 -10.141 -3.371 1.00 61.56 102 ALA A C 1
A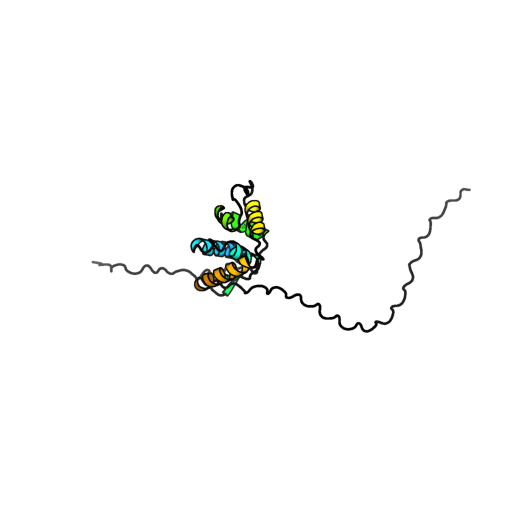TOM 778 O O . ALA A 1 102 ? 20.415 -10.574 -3.635 1.00 61.56 102 ALA A O 1
ATOM 779 N N . PRO A 1 103 ? 19.117 -8.814 -3.222 1.00 62.56 103 PRO A N 1
ATOM 780 C CA . PRO A 1 103 ? 20.221 -7.888 -3.250 1.00 62.56 103 PRO A CA 1
ATOM 781 C C . PRO A 1 103 ? 20.752 -7.793 -1.816 1.00 62.56 103 PRO A C 1
ATOM 783 O O . PRO A 1 103 ? 19.999 -7.822 -0.839 1.00 62.56 103 PRO A O 1
ATOM 786 N N . ARG A 1 104 ? 22.054 -7.549 -1.655 1.00 69.38 104 ARG A N 1
ATOM 787 C CA . ARG A 1 104 ? 22.614 -7.128 -0.353 1.00 69.38 104 ARG A CA 1
ATOM 788 C C . ARG A 1 104 ? 21.878 -5.918 0.250 1.00 69.38 104 ARG A C 1
ATOM 790 O O . ARG A 1 104 ? 21.926 -5.708 1.458 1.00 69.38 104 ARG A O 1
ATOM 797 N N . ASP A 1 105 ? 21.197 -5.130 -0.584 1.00 80.06 105 ASP A N 1
ATOM 798 C CA . ASP A 1 105 ? 20.437 -3.947 -0.198 1.00 80.06 105 ASP A CA 1
ATOM 799 C C . ASP A 1 105 ? 18.917 -4.196 -0.183 1.00 80.06 105 ASP A C 1
ATOM 801 O O . ASP A 1 105 ? 18.264 -4.315 -1.224 1.00 80.06 105 ASP A O 1
ATOM 805 N N . ARG A 1 106 ? 18.338 -4.181 1.025 1.00 82.75 106 ARG A N 1
ATOM 806 C CA . ARG A 1 106 ? 16.895 -4.342 1.272 1.00 82.75 106 ARG A CA 1
ATOM 807 C C . ARG A 1 106 ? 16.034 -3.252 0.619 1.00 82.75 106 ARG A C 1
ATOM 809 O O . ARG A 1 106 ? 14.862 -3.489 0.358 1.00 82.75 106 ARG A O 1
ATOM 816 N N . GLN A 1 107 ? 16.583 -2.069 0.338 1.00 86.69 107 GLN A N 1
ATOM 817 C CA . GLN A 1 107 ? 15.840 -1.018 -0.363 1.00 86.69 107 GLN A CA 1
ATOM 818 C C . GLN A 1 107 ? 15.691 -1.344 -1.852 1.00 86.69 107 GLN A C 1
ATOM 820 O O . GLN A 1 107 ? 14.615 -1.163 -2.419 1.00 86.69 107 GLN A O 1
ATOM 825 N N . ARG A 1 108 ? 16.751 -1.865 -2.487 1.00 87.12 108 ARG A N 1
ATOM 826 C CA . ARG A 1 108 ? 16.696 -2.309 -3.890 1.00 87.12 108 ARG A CA 1
ATOM 827 C C . ARG A 1 108 ? 15.747 -3.490 -4.069 1.00 87.12 108 ARG A C 1
ATOM 829 O O . ARG A 1 108 ? 15.040 -3.529 -5.068 1.00 87.12 108 ARG A O 1
ATOM 836 N N . PHE A 1 109 ? 15.691 -4.382 -3.077 1.00 89.69 109 PHE A N 1
ATOM 837 C CA . PHE A 1 109 ? 14.752 -5.507 -3.039 1.00 89.69 109 PHE A CA 1
ATOM 838 C C . PHE A 1 109 ? 13.311 -5.007 -3.169 1.00 89.69 109 PHE A C 1
ATOM 840 O O . PHE A 1 109 ? 12.600 -5.387 -4.094 1.00 89.69 109 PHE A O 1
ATOM 847 N N . TRP A 1 110 ? 12.909 -4.079 -2.295 1.00 90.88 110 TRP A N 1
ATOM 848 C CA . TRP A 1 110 ? 11.552 -3.537 -2.313 1.00 90.88 110 TRP A CA 1
ATOM 849 C C . TRP A 1 110 ? 11.261 -2.712 -3.559 1.00 90.88 110 TRP A C 1
ATOM 851 O O . TRP A 1 110 ? 10.153 -2.770 -4.077 1.00 90.88 110 TRP A O 1
ATOM 861 N N . TYR A 1 111 ? 12.249 -1.991 -4.087 1.00 90.56 111 TYR A N 1
ATOM 862 C CA . TYR A 1 111 ? 12.077 -1.277 -5.349 1.00 90.56 111 TYR A CA 1
ATOM 863 C C . TYR A 1 111 ? 11.755 -2.231 -6.512 1.00 90.56 111 TYR A C 1
ATOM 865 O O . TYR A 1 111 ? 10.837 -1.967 -7.287 1.00 90.56 111 TYR A O 1
ATOM 873 N N . ALA A 1 112 ? 12.475 -3.353 -6.614 1.00 89.75 112 ALA A N 1
ATOM 874 C CA . ALA A 1 112 ? 12.219 -4.372 -7.628 1.00 89.75 112 ALA A CA 1
ATOM 875 C C . ALA A 1 112 ? 10.864 -5.068 -7.413 1.00 89.75 112 ALA A C 1
ATOM 877 O O . ALA A 1 112 ? 10.103 -5.211 -8.367 1.00 89.75 112 ALA A O 1
ATOM 878 N N . ALA A 1 113 ? 10.514 -5.406 -6.168 1.00 90.44 113 ALA A N 1
ATOM 879 C CA . ALA A 1 113 ? 9.208 -5.979 -5.837 1.00 90.44 113 ALA A CA 1
ATOM 880 C C . ALA A 1 113 ? 8.043 -5.046 -6.223 1.00 90.44 113 ALA A C 1
ATOM 882 O O . ALA A 1 113 ? 7.068 -5.492 -6.826 1.00 90.44 113 ALA A O 1
ATOM 883 N N . ILE A 1 114 ? 8.162 -3.739 -5.956 1.00 91.81 114 ILE A N 1
ATOM 884 C CA . ILE A 1 114 ? 7.168 -2.738 -6.376 1.00 91.81 114 ILE A CA 1
ATOM 885 C C . ILE A 1 114 ? 7.071 -2.693 -7.907 1.00 91.81 114 ILE A C 1
ATOM 887 O O . ILE A 1 114 ? 5.967 -2.705 -8.444 1.00 91.81 114 ILE A O 1
ATOM 891 N N . ALA A 1 115 ? 8.195 -2.697 -8.628 1.00 90.00 115 ALA A N 1
ATOM 892 C CA . ALA A 1 115 ? 8.175 -2.691 -10.091 1.00 90.00 115 ALA A CA 1
ATOM 893 C C . ALA A 1 115 ? 7.488 -3.943 -10.678 1.00 90.00 115 ALA A C 1
ATOM 895 O O . ALA A 1 115 ? 6.688 -3.829 -11.608 1.00 90.00 115 ALA A O 1
ATOM 896 N N . LEU A 1 116 ? 7.752 -5.123 -10.108 1.00 89.69 116 LEU A N 1
ATOM 897 C CA . LEU A 1 116 ? 7.137 -6.390 -10.524 1.00 89.69 116 LEU A CA 1
ATOM 898 C C . LEU A 1 116 ? 5.642 -6.453 -10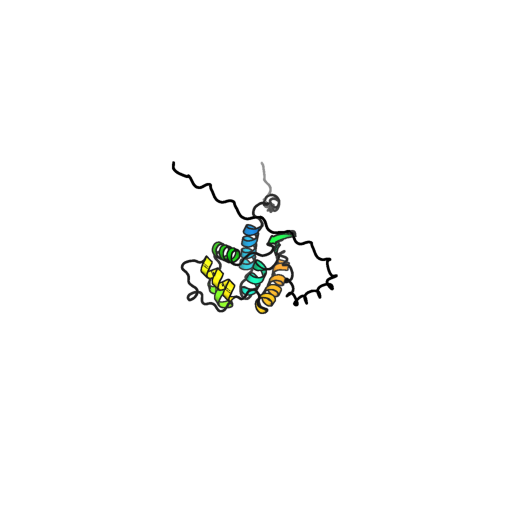.197 1.00 89.69 116 LEU A C 1
ATOM 900 O O . LEU A 1 116 ? 4.867 -7.004 -10.975 1.00 89.69 116 LEU A O 1
ATOM 904 N N . SER A 1 117 ? 5.222 -5.820 -9.100 1.00 88.25 117 SER A N 1
ATOM 905 C CA . SER A 1 117 ? 3.821 -5.790 -8.665 1.00 88.25 117 SER A CA 1
ATOM 906 C C . SER A 1 117 ? 2.864 -5.092 -9.634 1.00 88.25 117 SER A C 1
ATOM 908 O O . SER A 1 117 ? 1.655 -5.295 -9.526 1.00 88.25 117 SER A O 1
ATOM 910 N N . ARG A 1 118 ? 3.391 -4.274 -10.563 1.00 90.12 118 ARG A N 1
ATOM 911 C CA . ARG A 1 118 ? 2.617 -3.429 -11.487 1.00 90.12 118 ARG A CA 1
ATOM 912 C C . ARG A 1 118 ? 1.494 -2.696 -10.739 1.00 90.12 118 ARG A C 1
ATOM 914 O O . ARG A 1 118 ? 0.319 -3.032 -10.925 1.00 90.12 118 ARG A O 1
ATOM 921 N N . PRO A 1 119 ? 1.832 -1.696 -9.903 1.00 88.38 119 PRO A N 1
ATOM 922 C CA . PRO A 1 119 ? 0.860 -1.029 -9.042 1.00 88.38 119 PRO A CA 1
ATOM 923 C C . PRO A 1 119 ? -0.246 -0.323 -9.836 1.00 88.38 119 PRO A C 1
ATOM 925 O O . PRO A 1 119 ? -1.299 -0.062 -9.282 1.00 88.38 119 PRO A O 1
ATOM 928 N N . ASP A 1 120 ? -0.064 -0.072 -11.133 1.00 87.19 120 ASP A N 1
ATOM 929 C CA . ASP A 1 120 ? -1.075 0.540 -12.008 1.00 87.19 120 ASP A CA 1
ATOM 930 C C . ASP A 1 120 ? -1.964 -0.483 -12.747 1.00 87.19 120 ASP A C 1
ATOM 932 O O . ASP A 1 120 ? -2.773 -0.121 -13.599 1.00 87.19 120 ASP A O 1
ATOM 936 N N . SER A 1 121 ? -1.813 -1.780 -12.462 1.00 90.00 121 SER A N 1
ATOM 937 C CA . SER A 1 121 ? -2.617 -2.836 -13.087 1.00 90.00 121 SER A CA 1
ATOM 938 C C . SER A 1 121 ? -4.063 -2.858 -12.575 1.00 90.00 121 SER A C 1
ATOM 940 O O . SER A 1 121 ? -4.357 -2.460 -11.448 1.00 90.00 121 SER A O 1
ATOM 942 N N . ALA A 1 122 ? -4.983 -3.396 -13.383 1.00 89.00 122 ALA A N 1
ATOM 943 C CA . ALA A 1 122 ? -6.383 -3.567 -12.983 1.00 89.00 122 ALA A CA 1
ATOM 944 C C . ALA A 1 122 ? -6.537 -4.451 -11.729 1.00 89.00 122 ALA A C 1
ATOM 946 O O . ALA A 1 122 ? -7.412 -4.209 -10.901 1.00 89.00 122 ALA A O 1
ATOM 947 N N . GLU A 1 123 ? -5.657 -5.441 -11.558 1.00 89.12 123 GLU A N 1
ATOM 948 C CA . GLU A 1 123 ? -5.606 -6.279 -10.356 1.00 89.12 123 GLU A CA 1
ATOM 949 C C . GLU A 1 123 ? -5.227 -5.468 -9.115 1.00 89.12 123 GLU A C 1
ATOM 951 O O . GLU A 1 123 ? -5.853 -5.626 -8.067 1.00 89.12 123 GLU A O 1
ATOM 956 N N . ALA A 1 124 ? -4.249 -4.565 -9.236 1.00 91.00 124 ALA A N 1
ATOM 957 C CA . ALA A 1 124 ? -3.849 -3.681 -8.149 1.00 91.00 124 ALA A CA 1
ATOM 958 C C . ALA A 1 124 ? -4.987 -2.726 -7.760 1.00 91.00 124 ALA A C 1
ATOM 960 O O . ALA A 1 124 ? -5.251 -2.550 -6.573 1.00 91.00 124 ALA A O 1
ATOM 961 N N . VAL A 1 125 ? -5.728 -2.189 -8.736 1.00 91.31 125 VAL A N 1
ATOM 962 C CA . VAL A 1 125 ? -6.934 -1.385 -8.471 1.00 91.31 125 VAL A CA 1
ATOM 963 C C . VAL A 1 125 ? -7.997 -2.216 -7.750 1.00 91.31 125 VAL A C 1
ATOM 965 O O . VAL A 1 125 ? -8.514 -1.788 -6.722 1.00 91.31 125 VAL A O 1
ATOM 968 N N . ALA A 1 126 ? -8.295 -3.427 -8.228 1.00 90.94 126 ALA A N 1
ATOM 969 C CA . ALA A 1 126 ? -9.292 -4.291 -7.599 1.00 90.94 126 ALA A CA 1
ATOM 970 C C . ALA A 1 126 ? -8.912 -4.670 -6.155 1.00 90.94 126 ALA A C 1
ATOM 972 O O . ALA A 1 126 ? -9.769 -4.655 -5.270 1.00 90.94 126 ALA A O 1
ATOM 973 N N . GLN A 1 127 ? -7.637 -4.978 -5.898 1.00 91.94 127 GLN A N 1
ATOM 974 C CA . GLN A 1 127 ? -7.136 -5.217 -4.543 1.00 91.94 127 GLN A CA 1
ATOM 975 C C . GLN A 1 127 ? -7.188 -3.949 -3.685 1.00 91.94 127 GLN A C 1
ATOM 977 O O . GLN A 1 127 ? -7.568 -4.028 -2.520 1.00 91.94 127 GLN A O 1
ATOM 982 N N . ALA A 1 128 ? -6.854 -2.785 -4.247 1.00 91.75 128 ALA A N 1
ATOM 983 C CA . ALA A 1 128 ? -6.911 -1.508 -3.545 1.00 91.75 128 ALA A CA 1
ATOM 984 C C . ALA A 1 128 ? -8.336 -1.154 -3.104 1.00 91.75 128 ALA A C 1
ATOM 986 O O . ALA A 1 128 ? -8.522 -0.687 -1.985 1.00 91.75 128 ALA A O 1
ATOM 987 N N . GLU A 1 129 ? -9.352 -1.404 -3.930 1.00 91.88 129 GLU A N 1
ATOM 988 C CA . GLU A 1 129 ? -10.748 -1.146 -3.553 1.00 91.88 129 GLU A CA 1
ATOM 989 C C . GLU A 1 129 ? -11.214 -2.075 -2.417 1.00 91.88 129 GLU A C 1
ATOM 991 O O . GLU A 1 129 ? -11.837 -1.616 -1.456 1.00 91.88 129 GLU A O 1
ATOM 996 N N . ARG A 1 130 ? -10.840 -3.365 -2.456 1.00 92.75 130 ARG A N 1
ATOM 997 C CA . ARG A 1 130 ? -11.113 -4.310 -1.352 1.00 92.75 130 ARG A CA 1
ATOM 998 C C . ARG A 1 130 ? -10.413 -3.890 -0.062 1.00 92.75 130 ARG A C 1
ATOM 1000 O O . ARG A 1 130 ? -11.040 -3.853 0.994 1.00 92.75 130 ARG A O 1
ATOM 1007 N N . LEU A 1 131 ? -9.136 -3.525 -0.163 1.00 92.56 131 LEU A N 1
ATOM 1008 C CA . LEU A 1 131 ? -8.346 -3.054 0.968 1.00 92.56 131 LEU A CA 1
ATOM 1009 C C . LEU A 1 131 ? -8.929 -1.754 1.538 1.00 92.56 13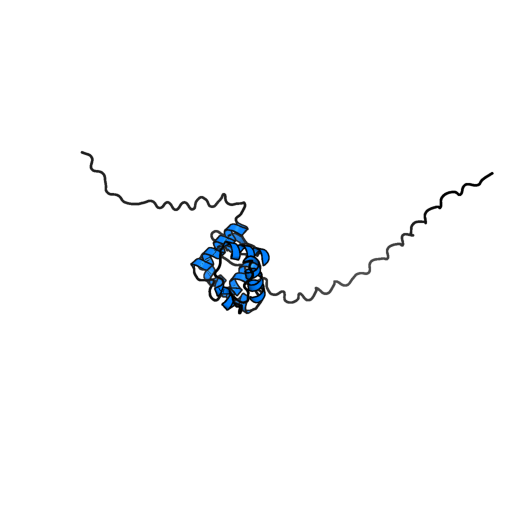1 LEU A C 1
ATOM 1011 O O . LEU A 1 131 ? -9.087 -1.626 2.745 1.00 92.56 131 LEU A O 1
ATOM 1015 N N . SER A 1 132 ? -9.349 -0.823 0.681 1.00 91.94 132 SER A N 1
ATOM 1016 C CA . SER A 1 132 ? -9.992 0.430 1.095 1.00 91.94 132 SER A CA 1
ATOM 1017 C C . SER A 1 132 ? -11.298 0.182 1.852 1.00 91.94 132 SER A C 1
ATOM 1019 O O . SER A 1 132 ? -11.575 0.872 2.831 1.00 91.94 132 SER A O 1
ATOM 1021 N N . ALA A 1 133 ? -12.090 -0.818 1.453 1.00 91.81 133 ALA A N 1
ATOM 1022 C CA . ALA A 1 133 ? -13.280 -1.220 2.202 1.00 91.81 133 ALA A CA 1
ATOM 1023 C C . ALA A 1 133 ? -12.936 -1.767 3.600 1.00 91.81 133 ALA A C 1
ATOM 1025 O O . ALA A 1 133 ? -13.630 -1.433 4.559 1.00 91.81 133 ALA A O 1
ATOM 1026 N N . ALA A 1 134 ? -11.851 -2.538 3.729 1.00 91.50 134 ALA A N 1
ATOM 1027 C CA . ALA A 1 134 ? -11.372 -3.061 5.012 1.00 91.50 134 ALA A CA 1
A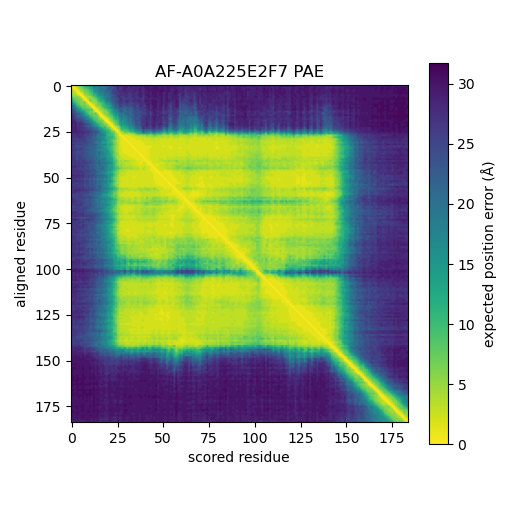TOM 1028 C C . ALA A 1 134 ? -10.731 -1.989 5.917 1.00 91.50 134 ALA A C 1
ATOM 1030 O O . ALA A 1 134 ? -10.735 -2.132 7.136 1.00 91.50 134 ALA A O 1
ATOM 1031 N N . LEU A 1 135 ? -10.218 -0.900 5.338 1.00 91.38 135 LEU A N 1
ATOM 1032 C CA . LEU A 1 135 ? -9.596 0.214 6.063 1.00 91.38 135 LEU A CA 1
ATOM 1033 C C . LEU A 1 135 ? -10.610 1.198 6.675 1.00 91.38 135 LEU A C 1
ATOM 1035 O O . LEU A 1 135 ? -10.328 1.798 7.712 1.00 91.38 135 LEU A O 1
ATOM 1039 N N . LYS A 1 136 ? -11.807 1.325 6.087 1.00 90.44 136 LYS A N 1
ATOM 1040 C CA . LYS A 1 136 ? -12.894 2.179 6.605 1.00 90.44 136 LYS A CA 1
ATOM 1041 C C . LYS A 1 136 ? -13.256 1.934 8.078 1.00 90.44 136 LYS A C 1
ATOM 1043 O O . LYS A 1 136 ? -13.313 2.914 8.817 1.00 90.44 136 LYS A O 1
ATOM 1048 N N . PRO A 1 137 ? -13.494 0.691 8.548 1.00 90.44 137 PRO A N 1
ATOM 1049 C CA . PRO A 1 137 ? -13.807 0.449 9.960 1.00 90.44 137 PRO A CA 1
ATOM 1050 C C . PRO A 1 137 ? -12.648 0.788 10.910 1.00 90.44 137 PRO A C 1
ATOM 1052 O O . PRO A 1 137 ? -12.888 0.993 12.094 1.00 90.44 137 PRO A O 1
ATOM 1055 N N . LEU A 1 138 ? -11.414 0.891 10.404 1.00 88.25 138 LEU A N 1
ATOM 1056 C CA . LEU A 1 138 ? -10.237 1.312 11.171 1.00 88.25 138 LEU A CA 1
ATOM 1057 C C . LEU A 1 138 ? -10.074 2.844 11.214 1.00 88.25 138 LEU A C 1
ATOM 1059 O O . LEU A 1 138 ? -9.088 3.344 11.746 1.00 88.25 138 LEU A O 1
ATOM 1063 N N . GLY A 1 139 ? -11.019 3.597 10.640 1.00 89.12 139 GLY A N 1
ATOM 1064 C CA . GLY A 1 139 ? -10.990 5.060 10.602 1.00 89.12 139 GLY A CA 1
ATOM 1065 C C . GLY A 1 139 ? -10.136 5.648 9.476 1.00 89.12 139 GLY A C 1
ATOM 1066 O O . GLY A 1 139 ? -9.936 6.859 9.449 1.00 89.12 139 GLY A O 1
ATOM 1067 N N . TYR A 1 140 ? -9.651 4.826 8.539 1.00 90.94 140 TYR A N 1
ATOM 1068 C CA . TYR A 1 140 ? -8.874 5.295 7.391 1.00 90.94 140 TYR A CA 1
ATOM 1069 C C . TYR A 1 140 ? -9.754 5.439 6.148 1.00 90.94 140 TYR A C 1
ATOM 1071 O O . TYR A 1 140 ? -10.472 4.519 5.752 1.00 90.94 140 TYR A O 1
ATOM 1079 N N . THR A 1 141 ? -9.640 6.586 5.482 1.00 90.44 141 THR A N 1
ATOM 1080 C CA . THR A 1 141 ? -10.315 6.873 4.214 1.00 90.44 141 THR A CA 1
ATOM 1081 C C . THR A 1 141 ? -9.289 7.040 3.103 1.00 90.44 141 THR A C 1
ATOM 1083 O O . THR A 1 141 ? -8.381 7.867 3.184 1.00 90.44 141 THR A O 1
ATOM 1086 N N . VAL A 1 142 ? -9.449 6.262 2.036 1.00 89.75 142 VAL A N 1
ATOM 1087 C CA . VAL A 1 142 ? -8.605 6.327 0.839 1.00 89.75 142 VAL A CA 1
ATOM 1088 C C . VAL A 1 142 ? -9.386 7.009 -0.276 1.00 89.75 142 VAL A C 1
ATOM 1090 O O . VAL A 1 142 ? -10.549 6.681 -0.518 1.00 89.75 142 VAL A O 1
ATOM 1093 N N . SER A 1 143 ? -8.766 7.970 -0.960 1.00 83.00 143 SER A N 1
ATOM 1094 C CA . SER A 1 143 ? -9.401 8.635 -2.096 1.00 83.00 143 SER A CA 1
ATOM 1095 C C . SER A 1 143 ? -9.649 7.652 -3.248 1.00 83.00 143 SER A C 1
ATOM 1097 O O . SER A 1 143 ? -8.818 6.764 -3.485 1.00 83.00 143 SER A O 1
ATOM 1099 N N . PRO A 1 144 ? -10.734 7.837 -4.024 1.00 72.81 144 PRO A N 1
ATOM 1100 C CA . PRO A 1 144 ? -10.982 7.042 -5.221 1.00 72.81 144 PRO A CA 1
ATOM 1101 C C . PRO A 1 144 ? -9.837 7.184 -6.225 1.00 72.81 144 PRO A C 1
ATOM 1103 O O . PRO A 1 144 ? -8.971 8.058 -6.091 1.00 72.81 144 PRO A O 1
ATOM 1106 N N . ALA A 1 145 ? -9.808 6.282 -7.209 1.00 63.34 145 ALA A N 1
ATOM 1107 C CA . ALA A 1 145 ? -8.719 6.251 -8.172 1.00 63.34 145 ALA A CA 1
ATOM 1108 C C . ALA A 1 145 ? -8.641 7.583 -8.877 1.00 63.34 145 ALA A C 1
ATOM 1110 O O . ALA A 1 145 ? -9.703 8.128 -9.195 1.00 63.34 145 ALA A O 1
ATOM 1111 N N . PRO A 1 146 ? -7.434 8.102 -9.176 1.00 61.44 146 PRO A N 1
ATOM 1112 C CA . PRO A 1 146 ? -7.362 8.993 -10.312 1.00 61.44 146 PRO A CA 1
ATOM 1113 C C . PRO A 1 146 ? -7.996 8.204 -11.455 1.00 61.44 146 PRO A C 1
ATOM 1115 O O . PRO A 1 146 ? -7.513 7.125 -11.810 1.00 61.44 146 PRO A O 1
ATOM 1118 N N . ALA A 1 147 ? -9.164 8.662 -11.919 1.00 54.62 147 ALA A N 1
ATOM 1119 C CA . ALA A 1 147 ? -9.844 8.017 -13.024 1.00 54.62 147 ALA A CA 1
ATOM 1120 C C . ALA A 1 147 ? -8.792 7.845 -14.124 1.00 54.62 147 ALA A C 1
ATOM 1122 O O . ALA A 1 147 ? -8.015 8.790 -14.330 1.00 54.62 147 ALA A O 1
ATOM 1123 N N . PRO A 1 148 ? -8.711 6.675 -14.794 1.00 51.69 148 PRO A N 1
ATOM 1124 C CA . PRO A 1 148 ? -7.902 6.597 -15.993 1.00 51.69 148 PRO A CA 1
ATOM 1125 C C . PRO A 1 148 ? -8.342 7.795 -16.812 1.00 51.69 148 PRO A C 1
ATOM 1127 O O . PRO A 1 148 ? -9.544 7.974 -17.033 1.00 51.69 148 PRO A O 1
ATOM 1130 N N . MET A 1 149 ? -7.400 8.682 -17.129 1.00 45.81 149 MET A N 1
ATOM 1131 C CA . MET A 1 149 ? -7.675 9.734 -18.080 1.00 45.81 149 MET A CA 1
ATOM 1132 C C . MET A 1 149 ? -8.098 8.961 -19.325 1.00 45.81 149 MET A C 1
ATOM 1134 O O . MET A 1 149 ? -7.251 8.475 -20.073 1.00 45.81 149 MET A O 1
ATOM 1138 N N . LEU A 1 150 ? -9.415 8.799 -19.527 1.00 43.72 150 LEU A N 1
ATOM 1139 C CA . LEU A 1 150 ? -9.977 8.696 -20.859 1.00 43.72 150 LEU A CA 1
ATOM 1140 C C . LEU A 1 150 ? -9.171 9.723 -21.631 1.00 43.72 150 LEU A C 1
ATOM 1142 O O . LEU A 1 150 ? -9.065 10.844 -21.110 1.00 43.72 150 LEU A O 1
ATOM 1146 N N . PRO A 1 151 ? -8.504 9.346 -22.737 1.00 44.56 151 PRO A N 1
ATOM 1147 C CA . PRO A 1 151 ? -7.714 10.299 -23.482 1.00 44.56 151 PRO A CA 1
ATOM 1148 C C . PRO A 1 151 ? -8.632 11.490 -23.657 1.00 44.56 151 PRO A C 1
ATOM 1150 O O . PRO A 1 151 ? -9.689 11.373 -24.279 1.00 44.56 151 PRO A O 1
ATOM 1153 N N . VAL A 1 152 ? -8.302 12.590 -22.977 1.00 46.94 152 VAL A N 1
ATOM 1154 C CA . VAL A 1 152 ? -8.945 13.862 -23.223 1.00 46.94 152 VAL A CA 1
ATOM 1155 C C . VAL A 1 152 ? -8.610 14.030 -24.679 1.00 46.94 152 VAL A C 1
ATOM 1157 O O . VAL A 1 152 ? -7.449 14.258 -25.019 1.00 46.94 152 VAL A O 1
ATOM 1160 N N . THR A 1 153 ? -9.588 13.754 -25.546 1.00 48.91 153 THR A N 1
ATOM 1161 C CA . THR A 1 153 ? -9.522 14.149 -26.938 1.00 48.91 153 THR A CA 1
ATOM 1162 C C . THR A 1 153 ? -9.033 15.578 -26.846 1.00 48.91 153 THR A C 1
ATOM 1164 O O . THR A 1 153 ? -9.718 16.365 -26.175 1.00 48.91 153 THR A O 1
ATOM 1167 N N . PRO A 1 154 ? -7.815 15.884 -27.332 1.00 62.06 154 PRO A N 1
ATOM 1168 C CA . PRO A 1 154 ? -7.250 17.205 -27.148 1.00 62.06 154 PRO A CA 1
ATOM 1169 C C . PRO A 1 154 ? -8.342 18.181 -27.572 1.00 62.06 154 PRO A C 1
ATOM 1171 O O . PRO A 1 154 ? -8.943 17.945 -28.630 1.00 62.06 154 PRO A O 1
ATOM 1174 N N . PRO A 1 155 ? -8.710 19.172 -26.735 1.00 51.94 155 PRO A N 1
ATOM 1175 C CA . PRO A 1 155 ? -9.736 20.120 -27.120 1.00 51.94 155 PRO A CA 1
ATOM 1176 C C . PRO A 1 155 ? -9.318 20.635 -28.486 1.00 51.94 155 PRO A C 1
ATOM 1178 O O . PRO A 1 155 ? -8.200 21.132 -28.643 1.00 51.94 155 PRO A O 1
ATOM 1181 N N . LYS A 1 156 ? -10.174 20.379 -29.484 1.00 56.53 156 LYS A N 1
ATOM 1182 C CA . LYS A 1 156 ? -9.990 20.817 -30.864 1.00 56.53 156 LYS A CA 1
ATOM 1183 C C . LYS A 1 156 ? -9.444 22.242 -30.780 1.00 56.53 156 LYS A C 1
ATOM 1185 O O . LYS A 1 156 ? -10.137 23.071 -30.183 1.00 56.53 156 LYS A O 1
ATOM 1190 N N . PRO A 1 157 ? -8.208 22.508 -31.246 1.00 59.34 157 PRO A N 1
ATOM 1191 C CA . PRO A 1 157 ? -7.600 23.810 -31.044 1.00 59.34 157 PRO A CA 1
ATOM 1192 C C . PRO A 1 157 ? -8.589 24.865 -31.547 1.00 59.34 157 PRO A C 1
ATOM 1194 O O . PRO A 1 157 ? -9.141 24.685 -32.642 1.00 59.34 157 PRO A O 1
ATOM 1197 N N . PRO A 1 158 ? -8.902 25.904 -30.749 1.00 53.97 158 PRO A N 1
ATOM 1198 C CA . PRO A 1 158 ? -9.762 26.974 -31.217 1.00 53.97 158 PRO A CA 1
ATOM 1199 C C . PRO A 1 158 ? -9.140 27.519 -32.498 1.00 53.97 158 PRO A C 1
ATOM 1201 O O . PRO A 1 158 ? -7.931 27.752 -32.551 1.00 53.97 158 PRO A O 1
ATOM 1204 N N . ALA A 1 159 ? -9.964 27.627 -33.540 1.00 55.09 159 ALA A N 1
ATOM 1205 C CA . ALA A 1 159 ? -9.558 28.108 -34.848 1.00 55.09 159 ALA A CA 1
ATOM 1206 C C . ALA A 1 159 ? -8.707 29.372 -34.685 1.00 55.09 159 ALA A C 1
ATOM 1208 O O . ALA A 1 159 ? -9.171 30.389 -34.170 1.00 55.09 159 ALA A O 1
ATOM 1209 N N . THR A 1 160 ? -7.440 29.266 -35.074 1.00 47.56 160 THR A N 1
ATOM 1210 C CA . THR A 1 160 ? -6.455 30.334 -34.995 1.00 47.56 160 THR A CA 1
ATOM 1211 C C . THR A 1 160 ? -6.944 31.499 -35.848 1.00 47.56 160 THR A C 1
ATOM 1213 O O . THR A 1 160 ? -6.952 31.423 -37.076 1.00 47.56 160 THR A O 1
ATOM 1216 N N . THR A 1 161 ? -7.360 32.590 -35.212 1.00 55.66 161 THR A N 1
ATOM 1217 C CA . THR A 1 161 ? -7.474 33.889 -35.872 1.00 55.66 161 THR A CA 1
ATOM 1218 C C . THR A 1 161 ? -6.078 34.305 -36.356 1.00 55.66 161 THR A C 1
ATOM 1220 O O . THR A 1 161 ? -5.115 34.223 -35.585 1.00 55.66 161 THR A O 1
ATOM 1223 N N . PRO A 1 162 ? -5.911 34.723 -37.624 1.00 51.12 162 PRO A N 1
ATOM 1224 C CA . PRO A 1 162 ? -4.608 35.121 -38.135 1.00 51.12 162 PRO A CA 1
ATOM 1225 C C . PRO A 1 162 ? -4.127 36.401 -37.439 1.00 51.12 162 PRO A C 1
ATOM 1227 O O . PRO A 1 162 ? -4.750 37.459 -37.515 1.00 51.12 162 PRO A O 1
ATOM 1230 N N . LYS A 1 163 ? -2.990 36.277 -36.750 1.00 52.34 163 LYS A N 1
ATOM 1231 C CA . LYS A 1 163 ? -2.208 37.370 -36.164 1.00 52.34 163 LYS A CA 1
ATOM 1232 C C . LYS A 1 163 ? -1.559 38.196 -37.295 1.00 52.34 163 LYS A C 1
ATOM 1234 O O . LYS A 1 163 ? -0.968 37.587 -38.189 1.00 52.34 163 LYS A O 1
ATOM 1239 N N . PRO A 1 164 ? -1.620 39.542 -37.279 1.00 55.38 164 PRO A N 1
ATOM 1240 C CA . PRO A 1 164 ? -0.946 40.366 -38.280 1.00 55.38 164 PRO A CA 1
ATOM 1241 C C . PRO A 1 164 ? 0.587 40.201 -38.213 1.00 55.38 164 PRO A C 1
ATOM 1243 O O . PRO A 1 164 ? 1.129 39.969 -37.127 1.00 55.38 164 PRO A O 1
ATOM 1246 N N . PRO A 1 165 ? 1.300 40.304 -39.351 1.00 53.97 165 PRO A N 1
ATOM 1247 C CA . PRO A 1 165 ? 2.731 40.027 -39.425 1.00 53.97 165 PRO A CA 1
ATOM 1248 C C . PRO A 1 165 ? 3.556 41.077 -38.670 1.00 53.97 165 PRO A C 1
ATOM 1250 O O . PRO A 1 165 ? 3.439 42.279 -38.906 1.00 53.97 165 PRO A O 1
ATOM 1253 N N . ALA A 1 166 ? 4.414 40.598 -37.767 1.00 52.66 166 ALA A N 1
ATOM 1254 C CA . ALA A 1 166 ? 5.387 41.406 -37.045 1.00 52.66 166 ALA A CA 1
ATOM 1255 C C . ALA A 1 166 ? 6.541 41.831 -37.968 1.00 52.66 166 ALA A C 1
ATOM 1257 O O . ALA A 1 166 ? 7.061 41.040 -38.759 1.00 52.66 166 ALA A O 1
ATOM 1258 N N . ALA A 1 167 ? 6.923 43.099 -37.840 1.00 53.09 167 ALA A N 1
ATOM 1259 C CA . ALA A 1 167 ? 8.002 43.752 -38.561 1.00 53.09 167 ALA A CA 1
ATOM 1260 C C . ALA A 1 167 ? 9.357 43.046 -38.371 1.00 53.09 167 ALA A C 1
ATOM 1262 O O . ALA A 1 167 ? 9.705 42.599 -37.279 1.00 53.09 167 ALA A O 1
ATOM 1263 N N . LYS A 1 168 ? 10.132 42.979 -39.458 1.00 49.91 168 LYS A N 1
ATOM 1264 C CA . LYS A 1 168 ? 11.513 42.486 -39.486 1.00 49.91 168 LYS A CA 1
ATOM 1265 C C . LYS A 1 168 ? 12.433 43.465 -38.749 1.00 49.91 168 LYS A C 1
ATOM 1267 O O . LYS A 1 168 ? 12.632 44.582 -39.218 1.00 49.91 168 LYS A O 1
ATOM 1272 N N . THR A 1 169 ? 13.046 43.028 -37.656 1.00 51.25 169 THR A N 1
ATOM 1273 C CA . THR A 1 169 ? 14.223 43.689 -37.075 1.00 51.25 169 THR A CA 1
ATOM 1274 C C . THR A 1 169 ? 15.455 43.336 -37.924 1.00 51.25 169 THR A C 1
ATOM 1276 O O . THR A 1 169 ? 15.679 42.147 -38.166 1.00 51.25 169 THR A O 1
ATOM 1279 N N . PRO A 1 170 ? 16.246 44.306 -38.419 1.00 64.81 170 PRO A N 1
ATOM 1280 C CA . PRO A 1 170 ? 17.479 44.011 -39.148 1.00 64.81 170 PRO A CA 1
ATOM 1281 C C . PRO A 1 170 ? 18.596 43.507 -38.205 1.00 64.81 170 PRO A C 1
ATOM 1283 O O . PRO A 1 170 ? 18.618 43.881 -37.030 1.00 64.81 170 PRO A O 1
ATOM 1286 N N . PRO A 1 171 ? 19.518 42.654 -38.696 1.00 69.62 171 PRO A N 1
ATOM 1287 C CA . PRO A 1 171 ? 20.623 42.112 -37.903 1.00 69.62 171 PRO A CA 1
ATOM 1288 C C . PRO A 1 171 ? 21.694 43.176 -37.576 1.00 69.62 171 PRO A C 1
ATOM 1290 O O . PRO A 1 171 ? 21.840 44.145 -38.325 1.00 69.62 171 PRO A O 1
ATOM 1293 N N . PRO A 1 172 ? 22.460 43.004 -36.479 1.00 67.31 172 PRO A N 1
ATOM 1294 C CA . PRO A 1 172 ? 23.517 43.935 -36.083 1.00 67.31 172 PRO A CA 1
ATOM 1295 C C . PRO A 1 172 ? 24.729 43.899 -37.040 1.00 67.31 172 PRO A C 1
ATOM 1297 O O . PRO A 1 172 ? 25.014 42.849 -37.624 1.00 67.31 172 PRO A O 1
ATOM 1300 N N . PRO A 1 173 ? 25.463 45.021 -37.198 1.00 70.69 173 PRO A N 1
ATOM 1301 C CA . PRO A 1 173 ? 26.643 45.095 -38.059 1.00 70.69 173 PRO A CA 1
ATOM 1302 C C . PRO A 1 173 ? 27.861 44.343 -37.476 1.00 70.69 173 PRO A C 1
ATOM 1304 O O . PRO A 1 173 ? 27.958 44.176 -36.257 1.00 70.69 173 PRO A O 1
ATOM 1307 N N . PRO A 1 174 ? 28.800 43.887 -38.331 1.00 70.81 174 PRO A N 1
ATOM 1308 C CA . PRO A 1 174 ? 29.987 43.137 -37.917 1.00 70.81 174 PRO A CA 1
ATOM 1309 C C . PRO A 1 174 ? 31.047 44.016 -37.216 1.00 70.81 174 PRO A C 1
ATOM 1311 O O . PRO A 1 174 ? 31.102 45.221 -37.464 1.00 70.81 174 PRO A O 1
ATOM 1314 N N . PRO A 1 175 ? 31.914 43.425 -36.367 1.00 62.53 175 PRO A N 1
ATOM 1315 C CA . PRO A 1 175 ? 32.934 44.154 -35.610 1.00 62.53 175 PRO A CA 1
ATOM 1316 C C . PRO A 1 175 ? 34.092 44.664 -36.491 1.00 62.53 175 PRO A C 1
ATOM 1318 O O . PRO A 1 175 ? 34.628 43.929 -37.323 1.00 62.53 175 PRO A O 1
ATOM 1321 N N . GLU A 1 176 ? 34.497 45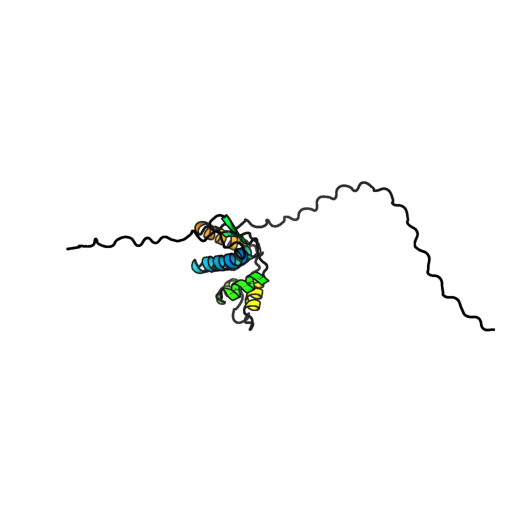.920 -36.270 1.00 54.88 176 GLU A N 1
ATOM 1322 C CA . GLU A 1 176 ? 35.663 46.566 -36.889 1.00 54.88 176 GLU A CA 1
ATOM 1323 C C . GLU A 1 176 ? 36.988 45.869 -36.525 1.00 54.88 176 GLU A C 1
ATOM 1325 O O . GLU A 1 176 ? 37.242 45.500 -35.378 1.00 54.88 176 GLU A O 1
ATOM 1330 N N . ALA A 1 177 ? 37.860 45.714 -37.525 1.00 68.44 177 ALA A N 1
ATOM 1331 C CA . ALA A 1 177 ? 39.201 45.149 -37.390 1.00 68.44 177 ALA A CA 1
ATOM 1332 C C . ALA A 1 177 ? 40.211 46.165 -36.798 1.00 68.44 177 ALA A C 1
ATOM 1334 O O . ALA A 1 177 ? 40.108 47.362 -37.068 1.00 68.44 177 ALA A O 1
ATOM 1335 N N . PRO A 1 178 ? 41.241 45.715 -36.050 1.00 63.31 178 PRO A N 1
ATOM 1336 C CA . PRO A 1 178 ? 42.214 46.601 -35.404 1.00 63.31 178 PRO A CA 1
ATOM 1337 C C . PRO A 1 178 ? 43.215 47.239 -36.395 1.00 63.31 178 PRO A C 1
ATOM 1339 O O . PRO A 1 178 ? 43.573 46.627 -37.409 1.00 63.31 178 PRO A O 1
ATOM 1342 N N . PRO A 1 179 ? 43.741 48.447 -36.100 1.00 63.03 179 PRO A N 1
ATOM 1343 C CA . PRO A 1 179 ? 44.618 49.177 -37.012 1.00 63.03 179 PRO A CA 1
ATOM 1344 C C . PRO A 1 179 ? 46.016 48.548 -37.132 1.00 63.03 179 PRO A C 1
ATOM 1346 O O . PRO A 1 179 ? 46.728 48.313 -36.152 1.00 63.03 179 PRO A O 1
ATOM 1349 N N . LYS A 1 180 ? 46.443 48.328 -38.382 1.00 58.34 180 LYS A N 1
ATOM 1350 C CA . LYS A 1 180 ? 47.800 47.900 -38.748 1.00 58.34 180 LYS A CA 1
ATOM 1351 C C . LYS A 1 180 ? 48.806 49.037 -38.527 1.00 58.34 180 LYS A C 1
ATOM 1353 O O . LYS A 1 180 ? 48.725 50.081 -39.169 1.00 58.34 180 LYS A O 1
ATOM 1358 N N . LYS A 1 181 ? 49.813 48.776 -37.687 1.00 48.78 181 LYS A N 1
ATOM 1359 C CA . LYS A 1 181 ? 51.061 49.551 -37.580 1.00 48.78 181 LYS A CA 1
ATOM 1360 C C . LYS A 1 181 ? 51.732 49.670 -38.958 1.00 48.78 181 LYS A C 1
ATOM 1362 O O . LYS A 1 181 ? 52.002 48.648 -39.590 1.00 48.78 181 LYS A O 1
ATOM 1367 N N . LYS A 1 182 ? 52.069 50.887 -39.395 1.00 53.47 182 LYS A N 1
ATOM 1368 C CA . LYS A 1 182 ? 53.034 51.122 -40.482 1.00 53.47 182 LYS A CA 1
ATOM 1369 C C . LYS A 1 182 ? 54.340 51.656 -39.897 1.00 53.47 182 LYS A C 1
ATOM 1371 O O . LYS A 1 182 ? 54.344 52.671 -39.212 1.00 53.47 182 LYS A O 1
ATOM 1376 N N . LYS A 1 183 ? 55.426 50.938 -40.193 1.00 44.03 183 LYS A N 1
ATOM 1377 C CA . LYS A 1 183 ? 56.815 51.399 -40.102 1.00 44.03 183 LYS A CA 1
ATOM 1378 C C . LYS A 1 183 ? 57.018 52.603 -41.026 1.00 44.03 183 LYS A C 1
ATOM 1380 O O . LYS A 1 183 ? 56.686 52.500 -42.209 1.00 44.03 183 LYS A O 1
ATOM 1385 N N . LYS A 1 184 ? 57.655 53.652 -40.517 1.00 44.03 184 LYS A N 1
ATOM 1386 C CA . LYS A 1 184 ? 58.750 54.336 -41.204 1.00 44.03 184 LYS A CA 1
ATOM 1387 C C . LY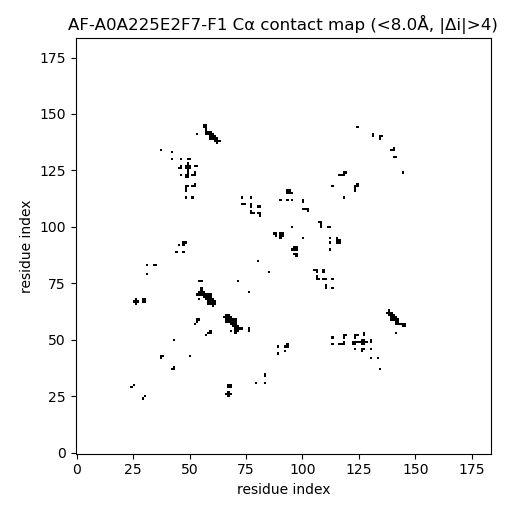S A 1 184 ? 59.669 54.957 -40.165 1.00 44.03 184 LYS A C 1
ATOM 1389 O O . LYS A 1 184 ? 59.118 55.461 -39.165 1.00 44.03 184 LYS A O 1
#

Organism: NCBI:txid1908690

Solvent-accessible surface area (backbone atoms only — not comparable to full-atom values): 11433 Å² total; per-residue (Å²): 135,91,79,82,82,84,90,79,78,86,77,78,74,76,78,73,79,80,70,81,83,54,88,84,50,47,48,64,54,40,46,52,50,49,55,47,50,40,50,76,71,56,57,43,71,97,20,55,34,6,51,48,26,40,54,38,66,20,35,35,25,36,62,89,78,40,74,27,41,74,36,44,57,67,71,55,51,14,49,50,47,46,72,74,59,60,71,58,72,64,36,48,82,47,75,38,54,59,76,80,56,62,49,100,43,59,43,60,34,39,42,52,46,52,63,61,34,40,39,87,37,72,65,12,49,56,28,26,54,55,48,42,62,66,33,43,87,73,40,30,48,64,52,74,75,77,67,78,74,65,78,71,68,70,76,75,74,75,82,77,74,86,74,81,86,78,80,85,77,81,82,84,83,82,85,85,78,83,86,80,87,77,91,130

pLDDT: mean 75.34, std 18.46, range [38.34, 94.31]

Mean predicted aligned error: 15.9 Å

Radius of gyration: 30.42 Å; Cα contacts (8 Å, |Δi|>4): 173; chains: 1; bounding box: 73×70×105 Å

Foldseek 3Di:
DDDDDDDDDPPPPVCPVVPPPPPPQLQLVVVLVVVVVCVVVVVCAPQVLLVLLQQAQKFKAAAPRRTRYRHDHQLSVLVSCVVNVDDLVSLVSLVDDSVVLDDPDSSSSSSVSNVSSPSVDPSNLVSNVVSQVVCVVNRMHIDHGPPPPPPPPPPPPPPDDDDDDDDDDDDDDDDDDDDDDDDD

Sequence (184 aa):
MQVAPPGELLDTGSDWSNATDRGRSFGMDGLLEFLEVVRQHGLVAGHLRGLFHIVIGRRIVGPGDVVISNGITWRVLASLLKQSRYEKELVAEVGADADELAPRDRQRFWYAAIALSRPDSAEAVAQAERLSAALKPLGYTVSPAPAPMLPVTPPKPPATTPKPPAAKTPPPPPPEAPPKKKKK

Secondary structure (DSSP, 8-state):
---PPPP--------TT--SS-TTTHHHHHHHHHHHHHHHTT-STT-HHHHHHHHHHS-EE-GGG-EEES---HHHHHHHHHHTT--GGGGGGGT--HHHH--S-HHHHHHHHHHHH-TTSHHHHHHHHHHHHHHGGGT-EEPPP---------------PPPPPPPPPPPPPPPPPPPPP---